Protein AF-A0AAJ2YUY7-F1 (afdb_monomer)

pLDDT: mean 83.5, std 12.39, range [41.19, 98.25]

Secondary structure (DSSP, 8-state):
---------EEEEEETTTTEEEEEEESSTT-TT-HHHHHHHHHIIIIIHHHHHHHHHHHHSHHHHHHHHHHHHHHHHHHHHHHHHHHH---------S-EEEEEEEEETTTTEEEEEEEEEEE-TTS-EEEEEE---THHHHTT-S---HHHHHHHHHHHHHHHHH--TTS--SEEE-TT-BHHHHHHHHHTS-EEESSTTSPPPEE-S--EEEEEEEEE-TTSSEEEEEEEEEETTEEEETTT-TTEEEES-BS-EEEETTTTEEEEEESS--HHHHHHHHT---EEGGGHHHHHHHHTT-GGGTT--

Nearest PDB structures (foldseek):
  9dre-assembly2_C  TM=3.547E-01  e=1.594E+00  Klebsiella pneumoniae
  2bw3-assembly1_A  TM=2.206E-01  e=7.915E-01  Musca domestica
  6gp1-assembly1_A  TM=3.501E-01  e=3.209E+00  Lobophyllia hemprichii
  2qud-assembly1_B  TM=2.968E-01  e=9.720E+00  Pseudomonas phage PP7

Structure (mmCIF, N/CA/C/O backbone):
data_AF-A0AAJ2YUY7-F1
#
_entry.id   AF-A0AAJ2YUY7-F1
#
loop_
_atom_site.group_PDB
_atom_site.id
_atom_site.type_symbol
_atom_site.label_atom_id
_atom_site.label_alt_id
_atom_site.label_comp_id
_atom_site.label_asym_id
_atom_site.label_entity_id
_atom_site.label_seq_id
_atom_site.pdbx_PDB_ins_code
_atom_site.Cartn_x
_atom_site.Cartn_y
_atom_site.Cartn_z
_atom_site.occupancy
_atom_site.B_iso_or_equiv
_atom_site.auth_seq_id
_atom_site.auth_comp_id
_atom_site.auth_asym_id
_atom_site.auth_atom_id
_atom_site.pdbx_PDB_model_num
ATOM 1 N N . GLN A 1 1 ? -11.799 51.437 -2.520 1.00 43.47 1 GLN A N 1
ATOM 2 C CA . GLN A 1 1 ? -11.486 50.629 -3.714 1.00 43.47 1 GLN A CA 1
ATOM 3 C C . GLN A 1 1 ? -11.603 49.182 -3.266 1.00 43.47 1 GLN A C 1
ATOM 5 O O . GLN A 1 1 ? -10.899 48.813 -2.341 1.00 43.47 1 GLN A O 1
ATOM 10 N N . ILE A 1 2 ? -12.607 48.447 -3.749 1.00 41.19 2 ILE A N 1
ATOM 11 C CA . ILE A 1 2 ? -12.833 47.054 -3.336 1.00 41.19 2 ILE A CA 1
ATOM 12 C C . ILE A 1 2 ? -12.017 46.188 -4.294 1.00 41.19 2 ILE A C 1
ATOM 14 O O . ILE A 1 2 ? -12.342 46.129 -5.480 1.00 41.19 2 ILE A O 1
ATOM 18 N N . GLU A 1 3 ? -10.939 45.586 -3.803 1.00 44.56 3 GLU A N 1
ATOM 19 C CA . GLU A 1 3 ? -10.197 44.556 -4.531 1.00 44.56 3 GLU A CA 1
ATOM 20 C C . GLU A 1 3 ? -10.863 43.206 -4.261 1.00 44.56 3 GLU A C 1
ATOM 22 O O . GLU A 1 3 ? -11.075 42.828 -3.110 1.00 44.56 3 GLU A O 1
ATOM 27 N N . GLY A 1 4 ? -11.272 42.517 -5.327 1.00 53.38 4 GLY A N 1
ATOM 28 C CA . GLY A 1 4 ? -11.779 41.151 -5.227 1.00 53.38 4 GLY A CA 1
ATOM 29 C C . GLY A 1 4 ? -10.617 40.177 -5.048 1.00 53.38 4 GLY A C 1
ATOM 30 O O . GLY A 1 4 ? -9.592 40.328 -5.705 1.00 53.38 4 GLY A O 1
ATOM 31 N N . THR A 1 5 ? -10.779 39.193 -4.169 1.00 55.47 5 THR A N 1
ATOM 32 C CA . THR A 1 5 ? -9.773 38.163 -3.854 1.00 55.47 5 THR A CA 1
ATOM 33 C C . THR A 1 5 ? -9.859 36.924 -4.747 1.00 55.47 5 THR A C 1
ATOM 35 O O . THR A 1 5 ? -9.021 36.032 -4.629 1.00 55.47 5 THR A O 1
ATOM 38 N N . ASP A 1 6 ? -10.866 36.857 -5.618 1.00 66.75 6 ASP A N 1
ATOM 39 C CA . ASP A 1 6 ? -11.174 35.670 -6.413 1.00 66.75 6 ASP A CA 1
ATOM 40 C C . ASP A 1 6 ? -10.567 35.755 -7.815 1.00 66.75 6 ASP A C 1
ATOM 42 O O . ASP A 1 6 ? -10.662 36.781 -8.497 1.00 66.75 6 ASP A O 1
ATOM 46 N N . TYR A 1 7 ? -9.978 34.645 -8.254 1.00 76.44 7 TYR A N 1
ATOM 47 C CA . TYR A 1 7 ? -9.416 34.481 -9.590 1.00 76.44 7 TYR A CA 1
ATOM 48 C C . TYR A 1 7 ? -10.444 33.809 -10.500 1.00 76.44 7 TYR A C 1
ATOM 50 O O . TYR A 1 7 ? -10.996 32.766 -10.150 1.00 76.44 7 TYR A O 1
ATOM 58 N N . TYR A 1 8 ? -10.684 34.402 -11.670 1.00 79.75 8 TYR A N 1
ATOM 59 C CA . TYR A 1 8 ? -11.610 33.875 -12.668 1.00 79.75 8 TYR A CA 1
ATOM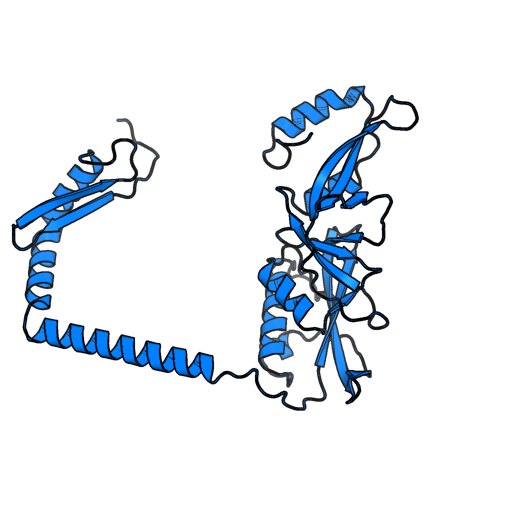 60 C C . TYR A 1 8 ? -10.891 33.662 -13.995 1.00 79.75 8 TYR A C 1
ATOM 62 O O . TYR A 1 8 ? -10.323 34.600 -14.564 1.00 79.75 8 TYR A O 1
ATOM 70 N N . ASP A 1 9 ? -10.961 32.438 -14.506 1.00 84.25 9 ASP A N 1
ATOM 71 C CA . ASP A 1 9 ? -10.487 32.114 -15.842 1.00 84.25 9 ASP A CA 1
ATOM 72 C C . ASP A 1 9 ? -11.432 32.760 -16.849 1.00 84.25 9 ASP A C 1
ATOM 74 O O . ASP A 1 9 ? -12.652 32.632 -16.753 1.00 84.25 9 ASP A O 1
ATOM 78 N N . THR A 1 10 ? -10.863 33.518 -17.782 1.00 84.38 10 THR A N 1
ATOM 79 C CA . THR A 1 10 ? -11.616 34.293 -18.768 1.00 84.38 10 THR A CA 1
ATOM 80 C C . THR A 1 10 ? -11.047 34.023 -20.152 1.00 84.38 10 THR A C 1
ATOM 82 O O . THR A 1 10 ? -9.844 34.165 -20.370 1.00 84.38 10 THR A O 1
ATOM 85 N N . ALA A 1 11 ? -11.914 33.673 -21.093 1.00 88.69 11 ALA A N 1
ATOM 86 C CA . ALA A 1 11 ? -11.589 33.436 -22.488 1.00 88.69 11 ALA A CA 1
ATOM 87 C C . ALA A 1 11 ? -12.417 34.357 -23.393 1.00 88.69 11 ALA A C 1
ATOM 89 O O . ALA A 1 11 ? -13.563 34.687 -23.103 1.00 88.69 11 ALA A O 1
ATOM 90 N N . ILE A 1 12 ? -11.830 34.764 -24.517 1.00 87.94 12 ILE A N 1
ATOM 91 C CA . ILE A 1 12 ? -12.525 35.481 -25.590 1.00 87.94 12 ILE A CA 1
ATOM 92 C C . ILE A 1 12 ? -12.252 34.771 -26.911 1.00 87.94 12 ILE A C 1
ATOM 94 O O . ILE A 1 12 ? -11.127 34.343 -27.181 1.00 87.94 12 ILE A O 1
ATOM 98 N N . THR A 1 13 ? -13.266 34.681 -27.763 1.00 88.50 13 THR A N 1
ATOM 99 C CA . THR A 1 13 ? -13.145 34.080 -29.090 1.00 88.50 13 THR A CA 1
ATOM 100 C C . THR A 1 13 ? -13.164 35.177 -30.143 1.00 88.50 13 THR A C 1
ATOM 102 O O . THR A 1 13 ? -14.190 35.806 -30.404 1.00 88.50 13 THR A O 1
ATOM 105 N N . TYR A 1 14 ? -12.016 35.402 -30.780 1.00 85.88 14 TYR A N 1
ATOM 106 C CA . TYR A 1 14 ? -11.854 36.386 -31.845 1.00 85.88 14 TYR A CA 1
ATOM 107 C C . TYR A 1 14 ? -11.936 35.738 -33.227 1.00 85.88 14 TYR A C 1
ATOM 109 O O . TYR A 1 14 ? -11.237 34.768 -33.519 1.00 85.88 14 TYR A O 1
ATOM 117 N N . ASN A 1 15 ? -12.764 36.305 -34.104 1.00 83.25 15 ASN A N 1
ATOM 118 C CA . ASN A 1 15 ? -12.827 35.917 -35.504 1.00 83.25 15 ASN A CA 1
ATOM 119 C C . ASN A 1 15 ? -11.962 36.873 -36.346 1.00 83.25 15 ASN A C 1
ATOM 121 O O . ASN A 1 15 ? -12.385 38.006 -36.587 1.00 83.25 15 ASN A O 1
ATOM 125 N N . PRO A 1 16 ? -10.798 36.426 -36.851 1.00 80.06 16 PRO A N 1
ATOM 126 C CA . PRO A 1 16 ? -9.896 37.276 -37.627 1.00 80.06 16 PRO A CA 1
ATOM 127 C C . PRO A 1 16 ? -10.443 37.664 -39.006 1.00 80.06 16 PRO A C 1
ATOM 129 O O . PRO A 1 16 ? -10.043 38.694 -39.534 1.00 80.06 16 PRO A O 1
ATOM 132 N N . GLN A 1 17 ? -11.368 36.890 -39.589 1.00 79.94 17 GLN A N 1
ATOM 133 C CA . GLN A 1 17 ? -11.973 37.212 -40.891 1.00 79.94 17 GLN A CA 1
ATOM 134 C C . GLN A 1 17 ? -13.040 38.305 -40.778 1.00 79.94 17 GLN A C 1
ATOM 136 O O . GLN A 1 17 ? -13.159 39.155 -41.654 1.00 79.94 17 GLN A O 1
ATOM 141 N N . LYS A 1 18 ? -13.836 38.267 -39.704 1.00 83.06 18 LYS A N 1
ATOM 142 C CA . LYS A 1 18 ? -14.884 39.263 -39.414 1.00 83.06 18 LYS A CA 1
ATOM 143 C C . LYS A 1 18 ? -14.384 40.421 -38.558 1.00 83.06 18 LYS A C 1
ATOM 145 O O . LYS A 1 18 ? -15.161 41.320 -38.255 1.00 83.06 18 LYS A O 1
ATOM 150 N N . ASP A 1 19 ? -13.128 40.340 -38.136 1.00 84.69 19 ASP A N 1
ATOM 151 C CA . ASP A 1 19 ? -12.455 41.301 -37.284 1.00 84.69 19 ASP A CA 1
ATOM 152 C C . ASP A 1 19 ? -13.244 41.698 -36.025 1.00 84.69 19 ASP A C 1
ATOM 154 O O . ASP A 1 19 ? -13.393 42.866 -35.671 1.00 84.69 19 ASP A O 1
ATOM 158 N N . ARG A 1 20 ? -13.799 40.702 -35.338 1.00 86.31 20 ARG A N 1
ATOM 159 C CA . ARG A 1 20 ? -14.607 40.941 -34.140 1.00 86.31 20 ARG A CA 1
ATOM 160 C C . ARG A 1 20 ? -14.585 39.754 -33.200 1.00 86.31 20 ARG A C 1
ATOM 162 O O . ARG A 1 20 ? -14.371 38.620 -33.633 1.00 86.31 20 ARG A O 1
ATOM 169 N N . LEU A 1 21 ? -14.868 40.013 -31.928 1.00 86.44 21 LEU A N 1
ATOM 170 C CA . LEU A 1 21 ? -15.199 38.947 -30.990 1.00 86.44 21 LEU A CA 1
ATOM 171 C C . LEU A 1 21 ? -16.545 38.338 -31.370 1.00 86.44 21 LEU A C 1
ATOM 173 O O . LEU A 1 21 ? -17.452 39.036 -31.830 1.00 86.44 21 LEU A O 1
ATOM 177 N N . ILE A 1 22 ? -16.629 37.022 -31.253 1.00 87.69 22 ILE A N 1
ATOM 178 C CA . ILE A 1 22 ? -17.832 36.250 -31.566 1.00 87.69 22 ILE A CA 1
ATOM 179 C C . ILE A 1 22 ? -18.375 35.506 -30.355 1.00 87.69 22 ILE A C 1
ATOM 181 O O . ILE A 1 22 ? -19.518 35.072 -30.420 1.00 87.69 22 ILE A O 1
ATOM 185 N N . ASP A 1 23 ? -17.570 35.371 -29.301 1.00 86.00 23 ASP A N 1
ATOM 186 C CA . ASP A 1 23 ? -17.956 34.728 -28.052 1.00 86.00 23 ASP A CA 1
ATOM 187 C C . ASP A 1 23 ? -16.993 35.130 -26.927 1.00 86.00 23 ASP A C 1
ATOM 189 O O . ASP A 1 23 ? -15.866 35.569 -27.197 1.00 86.00 23 ASP A O 1
ATOM 193 N N . ASP A 1 24 ? -17.417 34.942 -25.687 1.00 85.69 24 ASP A N 1
ATOM 194 C CA . ASP A 1 24 ? -16.604 35.079 -24.482 1.00 85.69 24 ASP A CA 1
ATOM 195 C C . ASP A 1 24 ? -17.073 34.081 -23.423 1.00 85.69 24 ASP A C 1
ATOM 197 O O . ASP A 1 24 ? -18.217 33.665 -23.447 1.00 85.69 24 ASP A O 1
ATOM 201 N N . ASP A 1 25 ? -16.200 33.665 -22.515 1.00 84.81 25 ASP A N 1
ATOM 202 C CA . ASP A 1 25 ? -16.566 32.790 -21.400 1.00 84.81 25 ASP A CA 1
ATOM 203 C C . ASP A 1 25 ? -15.743 33.175 -20.173 1.00 84.81 25 ASP A C 1
ATOM 205 O O . ASP A 1 25 ? -14.574 33.556 -20.284 1.00 84.81 25 ASP A O 1
ATOM 209 N N . CYS A 1 26 ? -16.346 33.118 -18.992 1.00 82.38 26 CYS A N 1
ATOM 210 C CA . CYS A 1 26 ? -15.671 33.447 -17.749 1.00 82.38 26 CYS A CA 1
ATOM 211 C C . CYS A 1 26 ? -16.227 32.611 -16.605 1.00 82.38 26 CYS A C 1
ATOM 213 O O . CYS A 1 26 ? -17.436 32.539 -16.410 1.00 82.38 26 CYS A O 1
ATOM 215 N N . THR A 1 27 ? -15.351 32.081 -15.755 1.00 86.00 27 THR A N 1
ATOM 216 C CA . THR A 1 27 ? -15.759 31.287 -14.584 1.00 86.00 27 THR A CA 1
ATOM 217 C C . THR A 1 27 ? -16.366 32.121 -13.450 1.00 86.00 27 THR A C 1
ATOM 219 O O . THR A 1 27 ? -16.663 31.598 -12.377 1.00 86.00 27 THR A O 1
ATOM 222 N N . CYS A 1 28 ? -16.565 33.427 -13.656 1.00 78.56 28 CYS A N 1
ATOM 223 C CA . CYS A 1 28 ? -17.227 34.280 -12.678 1.00 78.56 28 CYS A CA 1
ATOM 224 C C . CYS A 1 28 ? -18.741 34.026 -12.619 1.00 78.56 28 CYS A C 1
ATOM 226 O O . CYS A 1 28 ? -19.322 33.562 -13.597 1.00 78.56 28 CYS A O 1
ATOM 228 N N . PRO A 1 29 ? -19.426 34.411 -11.527 1.00 77.06 29 PRO A N 1
ATOM 229 C CA . PRO A 1 29 ? -20.869 34.186 -11.384 1.00 77.06 29 PRO A CA 1
ATOM 230 C C . PRO A 1 29 ? -21.740 34.814 -12.485 1.00 77.06 29 PRO A C 1
ATOM 232 O O . PRO A 1 29 ? -22.899 34.445 -12.637 1.00 77.06 29 PRO A O 1
ATOM 235 N N . VAL A 1 30 ? -21.203 35.786 -13.230 1.00 82.62 30 VAL A N 1
ATOM 236 C CA . VAL A 1 30 ? -21.886 36.429 -14.363 1.00 82.62 30 VAL A CA 1
ATOM 237 C C . VAL A 1 30 ? -21.778 35.585 -15.641 1.00 82.62 30 VAL A C 1
ATOM 239 O O . VAL A 1 30 ? -22.661 35.662 -16.490 1.00 82.62 30 VAL A O 1
ATOM 242 N N . GLY A 1 31 ? -20.726 34.772 -15.784 1.00 82.19 31 GLY A N 1
ATOM 243 C CA . GLY A 1 31 ? -20.442 34.013 -17.000 1.00 82.19 31 GLY A CA 1
ATOM 244 C C . GLY A 1 31 ? -20.063 34.932 -18.163 1.00 82.19 31 GLY A C 1
ATOM 245 O O . GLY A 1 31 ? -18.973 35.501 -18.204 1.00 82.19 31 GLY A O 1
ATOM 246 N N . TYR A 1 32 ? -21.008 35.124 -19.078 1.00 81.81 32 TYR A N 1
ATOM 247 C CA . TYR A 1 32 ? -20.850 35.856 -20.335 1.00 81.81 32 TYR A CA 1
ATOM 248 C C . TYR A 1 32 ? -20.975 37.376 -20.173 1.00 81.81 32 TYR A C 1
ATOM 250 O O . TYR A 1 32 ? -21.703 37.873 -19.311 1.00 81.81 32 TYR A O 1
ATOM 258 N N . ASN A 1 33 ? -20.324 38.134 -21.057 1.00 83.00 33 ASN A N 1
ATOM 259 C CA . ASN A 1 33 ? -20.336 39.600 -21.113 1.00 83.00 33 ASN A CA 1
ATOM 260 C C . ASN A 1 33 ? -19.981 40.275 -19.777 1.00 83.00 33 ASN A C 1
ATOM 262 O O . ASN A 1 33 ? -20.407 41.396 -19.479 1.00 83.00 33 ASN A O 1
ATOM 266 N N . CYS A 1 34 ? -19.202 39.591 -18.941 1.00 85.06 34 CYS A N 1
ATOM 267 C CA . CYS A 1 34 ? -18.789 40.120 -17.656 1.00 85.06 34 CYS A CA 1
ATOM 268 C C . CYS A 1 34 ? -17.697 41.193 -17.823 1.00 85.06 34 CYS A C 1
ATOM 270 O O . CYS A 1 34 ? -17.030 41.311 -18.855 1.00 85.06 34 CYS A O 1
ATOM 272 N N . LYS A 1 35 ? -17.447 41.971 -16.763 1.00 87.62 35 LYS A N 1
ATOM 273 C CA . LYS A 1 35 ? -16.377 42.985 -16.766 1.00 87.62 35 LYS A CA 1
ATOM 274 C C . LYS A 1 35 ? -14.987 42.395 -17.050 1.00 87.62 35 LYS A C 1
ATOM 276 O O . LYS A 1 35 ? -14.140 43.105 -17.582 1.00 87.62 35 LYS A O 1
ATOM 281 N N . HIS A 1 36 ? -14.756 41.125 -16.705 1.00 87.75 36 HIS A N 1
ATOM 282 C CA . HIS A 1 36 ? -13.488 40.438 -16.961 1.00 87.75 36 HIS A CA 1
ATOM 283 C C . HIS A 1 36 ? -13.316 40.161 -18.455 1.00 87.75 36 HIS A C 1
ATOM 285 O O . HIS A 1 36 ? -12.286 40.520 -19.019 1.00 87.75 36 HIS A O 1
ATOM 291 N N . ALA A 1 37 ? -14.353 39.635 -19.115 1.00 85.62 37 ALA A N 1
ATOM 292 C CA . ALA A 1 37 ? -14.368 39.437 -20.560 1.00 85.62 37 ALA A CA 1
ATOM 293 C C . ALA A 1 37 ? -14.200 40.765 -21.310 1.00 85.62 37 ALA A C 1
ATOM 295 O O . ALA A 1 37 ? -13.383 40.860 -22.222 1.00 85.62 37 ALA A O 1
ATOM 296 N N . ALA A 1 38 ? -14.879 41.830 -20.870 1.00 88.69 38 ALA A N 1
ATOM 297 C CA . ALA A 1 38 ? -14.720 43.165 -21.448 1.00 88.69 38 ALA A CA 1
ATOM 298 C C . ALA A 1 38 ? -13.298 43.735 -21.262 1.00 88.69 38 ALA A C 1
ATOM 300 O O . ALA A 1 38 ? -12.748 44.353 -22.178 1.00 88.69 38 ALA A O 1
ATOM 301 N N . ALA A 1 39 ? -12.684 43.521 -20.095 1.00 89.69 39 ALA A N 1
ATOM 302 C CA . ALA A 1 39 ? -11.311 43.943 -19.827 1.00 89.69 39 ALA A CA 1
ATOM 303 C C . ALA A 1 39 ? -10.301 43.167 -20.686 1.00 89.69 39 ALA A C 1
ATOM 305 O O . ALA A 1 39 ? -9.432 43.780 -21.309 1.00 89.69 39 ALA A O 1
ATOM 306 N N . LEU A 1 40 ? -10.455 41.843 -20.783 1.00 91.19 40 LEU A N 1
ATOM 307 C CA . LEU A 1 40 ? -9.605 40.991 -21.612 1.00 91.19 40 LEU A CA 1
ATOM 308 C C . LEU A 1 40 ? -9.772 41.305 -23.104 1.00 91.19 40 LEU A C 1
ATOM 310 O O . LEU A 1 40 ? -8.782 41.413 -23.824 1.00 91.19 40 LEU A O 1
ATOM 314 N N . ALA A 1 41 ? -11.005 41.531 -23.562 1.00 91.44 41 ALA A N 1
ATOM 315 C CA . ALA A 1 41 ? -11.303 41.989 -24.915 1.00 91.44 41 ALA A CA 1
ATOM 316 C C . ALA A 1 41 ? -10.556 43.283 -25.235 1.00 91.44 41 ALA A C 1
ATOM 318 O O . ALA A 1 41 ? -9.877 43.382 -26.258 1.00 91.44 41 ALA A O 1
ATOM 319 N N . ARG A 1 42 ? -10.636 44.269 -24.338 1.00 92.38 42 ARG A N 1
ATOM 320 C CA . ARG A 1 42 ? -9.945 45.546 -24.507 1.00 92.38 42 ARG A CA 1
ATOM 321 C C . ARG A 1 42 ? -8.430 45.364 -24.585 1.00 92.38 42 ARG A C 1
ATOM 323 O O . ARG A 1 42 ? -7.823 45.920 -25.496 1.00 92.38 42 ARG A O 1
ATOM 330 N N . LEU A 1 43 ? -7.845 44.567 -23.690 1.00 91.69 43 LEU A N 1
ATOM 331 C CA . LEU A 1 43 ? -6.416 44.246 -23.713 1.00 91.69 43 LEU A CA 1
ATOM 332 C C . LEU A 1 43 ? -6.015 43.591 -25.043 1.00 91.69 43 LEU A C 1
ATOM 334 O O . LEU A 1 43 ? -5.061 44.015 -25.689 1.00 91.69 43 LEU A O 1
ATOM 338 N N . PHE A 1 44 ? -6.791 42.609 -25.505 1.00 92.06 44 PHE A N 1
ATOM 339 C CA . PHE A 1 44 ? -6.547 41.930 -26.773 1.00 92.06 44 PHE A CA 1
ATOM 340 C C . PHE A 1 44 ? -6.566 42.890 -27.968 1.00 92.06 44 PHE A C 1
ATOM 342 O O . PHE A 1 44 ? -5.641 42.871 -28.780 1.00 92.06 44 PHE A O 1
ATOM 349 N N . PHE A 1 45 ? -7.579 43.757 -28.077 1.00 91.62 45 PHE A N 1
ATOM 350 C CA . PHE A 1 45 ? -7.663 44.728 -29.173 1.00 91.62 45 PHE A CA 1
ATOM 351 C C . PHE A 1 45 ? -6.543 45.771 -29.140 1.00 91.62 45 PHE A C 1
ATOM 353 O O . PHE A 1 45 ? -6.128 46.229 -30.204 1.00 91.62 45 PHE A O 1
ATOM 360 N N . GLN A 1 46 ? -6.072 46.147 -27.949 1.00 91.12 46 GLN A N 1
ATOM 361 C CA . GLN A 1 46 ? -5.032 47.161 -27.781 1.00 91.12 46 GLN A CA 1
ATOM 362 C C . GLN A 1 46 ? -3.628 46.611 -28.031 1.00 91.12 46 GLN A C 1
ATOM 364 O O . GLN A 1 46 ? -2.837 47.275 -28.696 1.00 91.12 46 GLN A O 1
ATOM 369 N N . GLU A 1 47 ? -3.329 45.412 -27.533 1.00 91.75 47 GLU A N 1
ATOM 370 C CA . GLU A 1 47 ? -1.950 44.9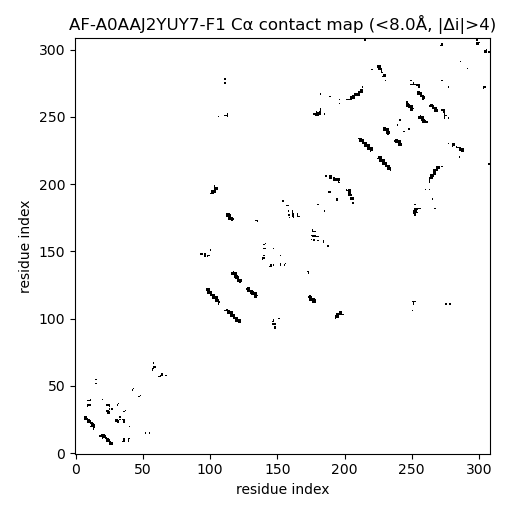17 -27.467 1.00 91.75 47 GLU A CA 1
ATOM 371 C C . GLU A 1 47 ? -1.689 43.705 -28.369 1.00 91.75 47 GLU A C 1
ATOM 373 O O . GLU A 1 47 ? -0.608 43.589 -28.936 1.00 91.75 47 GLU A O 1
ATOM 378 N N . TYR A 1 48 ? -2.673 42.823 -28.576 1.00 87.88 48 TYR A N 1
ATOM 379 C CA . TYR A 1 48 ? -2.415 41.495 -29.157 1.00 87.88 48 TYR A CA 1
ATOM 380 C C . TYR A 1 48 ? -3.025 41.268 -30.544 1.00 87.88 48 TYR A C 1
ATOM 382 O O . TYR A 1 48 ? -2.601 40.364 -31.270 1.00 87.88 48 TYR A O 1
ATOM 390 N N . ARG A 1 49 ? -4.010 42.075 -30.957 1.00 87.50 49 ARG A N 1
ATOM 391 C CA . ARG A 1 49 ? -4.766 41.851 -32.199 1.00 87.50 49 ARG A CA 1
ATOM 392 C C . ARG A 1 49 ? -3.885 41.861 -33.448 1.00 87.50 49 ARG A C 1
ATOM 394 O O . ARG A 1 49 ? -4.077 41.009 -34.311 1.00 87.50 49 ARG A O 1
ATOM 401 N N . GLN A 1 50 ? -2.936 42.793 -33.559 1.00 85.88 50 GLN A N 1
ATOM 402 C CA . GLN A 1 50 ? -2.083 42.903 -34.752 1.00 85.88 50 GLN A CA 1
ATOM 403 C C . GLN A 1 50 ? -1.192 41.668 -34.924 1.00 85.88 50 GLN A C 1
ATOM 405 O O . GLN A 1 50 ? -1.185 41.054 -35.991 1.00 85.88 50 GLN A O 1
ATOM 410 N N . GLU A 1 51 ? -0.507 41.247 -33.861 1.00 86.06 51 GLU A N 1
ATOM 411 C CA . GLU A 1 51 ? 0.324 40.042 -33.884 1.00 86.06 51 GLU A CA 1
ATOM 412 C C . GLU A 1 51 ? -0.498 38.775 -34.136 1.00 86.06 51 GLU A C 1
ATOM 414 O O . GLU A 1 51 ? -0.047 37.854 -34.819 1.00 86.06 51 GLU A O 1
ATOM 419 N N . PHE A 1 52 ? -1.707 38.701 -33.573 1.00 83.19 52 PHE A N 1
ATOM 420 C CA . PHE A 1 52 ? -2.606 37.570 -33.775 1.00 83.19 52 PHE A CA 1
ATOM 421 C C . PHE A 1 52 ? -3.091 37.487 -35.230 1.00 83.19 52 PHE A C 1
ATOM 423 O O . PHE A 1 52 ? -3.096 36.405 -35.816 1.00 83.19 52 PHE A O 1
ATOM 430 N N . GLN A 1 53 ? -3.448 38.622 -35.841 1.00 82.44 53 GLN A N 1
ATOM 431 C CA . GLN A 1 53 ? -3.845 38.698 -37.250 1.00 82.44 53 GLN A CA 1
ATOM 432 C C . GLN A 1 53 ? -2.701 38.316 -38.193 1.00 82.44 53 GLN A C 1
ATOM 434 O O . GLN A 1 53 ? -2.930 37.557 -39.133 1.00 82.44 53 GLN A O 1
ATOM 439 N N . GLN A 1 54 ? -1.475 38.776 -37.923 1.00 82.75 54 GLN A N 1
ATOM 440 C CA . GLN A 1 54 ? -0.292 38.396 -38.703 1.00 82.75 54 GLN A CA 1
ATOM 441 C C . GLN A 1 54 ? -0.023 36.891 -38.610 1.00 82.75 54 GLN A C 1
ATOM 443 O O . GLN A 1 54 ? 0.034 36.213 -39.632 1.00 82.75 54 GLN A O 1
ATOM 448 N N . ARG A 1 55 ? 0.004 36.330 -37.393 1.00 81.19 55 ARG A N 1
ATOM 449 C CA . ARG A 1 55 ? 0.169 34.882 -37.183 1.00 81.19 55 ARG A CA 1
ATOM 450 C C . ARG A 1 55 ? -0.928 34.060 -37.855 1.00 81.19 55 ARG A C 1
ATOM 452 O O . ARG A 1 55 ? -0.655 32.992 -38.404 1.00 81.19 55 ARG A O 1
ATOM 459 N N . TYR A 1 56 ? -2.172 34.536 -37.819 1.00 79.31 56 TYR A N 1
ATOM 460 C CA . TYR A 1 56 ? -3.278 33.880 -38.506 1.00 79.31 56 TYR A CA 1
ATOM 461 C C . TYR A 1 56 ? -3.084 33.909 -40.026 1.00 79.31 56 TYR A C 1
ATOM 463 O O . TYR A 1 56 ? -3.200 32.859 -40.659 1.00 79.31 56 TYR A O 1
ATOM 471 N N . ALA A 1 57 ? -2.728 35.061 -40.600 1.00 78.50 57 ALA A N 1
ATOM 472 C CA . ALA A 1 57 ? -2.470 35.210 -42.031 1.00 78.50 57 ALA A CA 1
ATOM 473 C C . ALA A 1 57 ? -1.311 34.311 -42.499 1.00 78.50 57 ALA A C 1
ATOM 475 O O . ALA A 1 57 ? -1.453 33.573 -43.474 1.00 78.50 57 ALA A O 1
ATOM 476 N N . ASP A 1 58 ? -0.217 34.272 -41.737 1.00 77.31 58 ASP A N 1
ATOM 477 C CA . ASP A 1 58 ? 0.933 33.404 -41.999 1.00 77.31 58 ASP A CA 1
ATOM 478 C C . ASP A 1 58 ? 0.551 31.923 -41.932 1.00 77.31 58 ASP A C 1
ATOM 480 O O . ASP A 1 58 ? 0.999 31.116 -42.751 1.00 77.31 58 ASP A O 1
ATOM 484 N N . SER A 1 59 ? -0.331 31.555 -40.999 1.00 68.81 59 SER A N 1
ATOM 485 C CA . SER A 1 59 ? -0.823 30.183 -40.863 1.00 68.81 59 SER A CA 1
ATOM 486 C C . SER A 1 59 ? -1.765 29.739 -41.987 1.00 68.81 59 SER A C 1
ATOM 488 O O . SER A 1 59 ? -1.868 28.541 -42.247 1.00 68.81 59 SER A O 1
ATOM 490 N N . GLN A 1 60 ? -2.428 30.689 -42.653 1.00 74.94 60 GLN A N 1
ATOM 491 C CA . GLN A 1 60 ? -3.295 30.460 -43.815 1.00 74.94 60 GLN A CA 1
ATOM 492 C C . GLN A 1 60 ? -2.536 30.568 -45.146 1.00 74.94 60 GLN A C 1
ATOM 494 O O . GLN A 1 60 ? -3.089 30.267 -46.202 1.00 74.94 60 GLN A O 1
ATOM 499 N N . SER A 1 61 ? -1.264 30.979 -45.124 1.00 77.50 61 SER A N 1
ATOM 500 C CA . SER A 1 61 ? -0.424 30.968 -46.319 1.00 77.50 61 SER A CA 1
ATOM 501 C C . SER A 1 61 ? -0.199 29.527 -46.811 1.00 77.50 61 SER A C 1
ATOM 503 O O . SER A 1 61 ? -0.166 28.598 -45.999 1.00 77.50 61 SER A O 1
ATOM 505 N N . PRO A 1 62 ? 0.042 29.301 -48.116 1.00 72.75 62 PRO A N 1
ATOM 506 C CA . PRO A 1 62 ? 0.335 27.964 -48.642 1.00 72.75 62 PRO A CA 1
ATOM 507 C C . PRO A 1 62 ? 1.504 27.273 -47.919 1.00 72.75 62 PRO A C 1
ATOM 509 O O . PRO A 1 62 ? 1.499 26.059 -47.724 1.00 72.75 62 PRO A O 1
ATOM 512 N N . GLN A 1 63 ? 2.491 28.055 -47.469 1.00 70.50 63 GLN A N 1
ATOM 513 C CA . GLN A 1 63 ? 3.639 27.574 -46.700 1.00 70.50 63 GLN A CA 1
ATOM 514 C C . GLN A 1 63 ? 3.261 27.236 -45.249 1.00 70.50 63 GLN A C 1
ATOM 516 O O . GLN A 1 63 ? 3.727 26.228 -44.719 1.00 70.50 63 GLN A O 1
ATOM 521 N N . GLY A 1 64 ? 2.388 28.029 -44.619 1.00 69.19 64 GLY A N 1
ATOM 522 C CA . GLY A 1 64 ? 1.843 27.771 -43.282 1.00 69.19 64 GLY A CA 1
ATOM 523 C C . GLY A 1 64 ? 0.941 26.537 -43.233 1.00 69.19 64 GLY A C 1
ATOM 524 O O . GLY A 1 64 ? 1.086 25.707 -42.334 1.00 69.19 64 GLY A O 1
ATOM 525 N N . ILE A 1 65 ? 0.092 26.356 -44.249 1.00 71.06 65 ILE A N 1
ATOM 526 C CA . ILE A 1 65 ? -0.758 25.172 -44.421 1.00 71.06 65 ILE A CA 1
ATOM 527 C C . ILE A 1 65 ? 0.110 23.925 -44.635 1.00 71.06 65 ILE A C 1
ATOM 529 O O . ILE A 1 65 ? -0.075 22.930 -43.938 1.00 71.06 65 ILE A O 1
ATOM 533 N N . ALA A 1 66 ? 1.119 23.987 -45.512 1.00 70.25 66 ALA A N 1
ATOM 534 C CA . ALA A 1 66 ? 2.045 22.872 -45.732 1.00 70.25 66 ALA A CA 1
ATOM 535 C C . ALA A 1 66 ? 2.878 22.529 -44.481 1.00 70.25 66 ALA A C 1
ATOM 537 O O . ALA A 1 66 ? 3.190 21.363 -44.237 1.00 70.25 66 ALA A O 1
ATOM 538 N N . LYS A 1 67 ? 3.243 23.530 -43.667 1.00 69.62 67 LYS A N 1
ATOM 539 C CA . LYS A 1 67 ? 3.975 23.333 -42.406 1.00 69.62 67 LYS A CA 1
ATOM 540 C C . LYS A 1 67 ? 3.096 22.697 -41.325 1.00 69.62 67 LYS A C 1
ATOM 542 O O . LYS A 1 67 ? 3.588 21.825 -40.614 1.00 69.62 67 LYS A O 1
ATOM 547 N N . ARG A 1 68 ? 1.812 23.074 -41.236 1.00 68.44 68 ARG A N 1
ATOM 548 C CA . ARG A 1 68 ? 0.821 22.399 -40.376 1.00 68.44 68 ARG A CA 1
ATOM 549 C C . ARG A 1 68 ? 0.591 20.959 -40.812 1.00 68.44 68 ARG A C 1
ATOM 551 O O . ARG A 1 68 ? 0.765 20.074 -39.993 1.00 68.44 68 ARG A O 1
ATOM 558 N N . GLN A 1 69 ? 0.349 20.720 -42.101 1.00 69.69 69 GLN A N 1
ATOM 559 C CA . GLN A 1 69 ? 0.172 19.366 -42.640 1.00 69.69 69 GLN A CA 1
ATOM 560 C C . GLN A 1 69 ? 1.385 18.468 -42.360 1.00 69.69 69 GLN A C 1
ATOM 562 O O . GLN A 1 69 ? 1.215 17.339 -41.922 1.00 69.69 69 GLN A O 1
ATOM 567 N N . ARG A 1 70 ? 2.621 18.977 -42.506 1.00 69.44 70 ARG A N 1
ATOM 568 C CA . ARG A 1 70 ? 3.823 18.224 -42.097 1.00 69.44 70 ARG A CA 1
ATOM 569 C C . ARG A 1 70 ? 3.884 17.955 -40.594 1.00 69.44 70 ARG A C 1
ATOM 571 O O . ARG A 1 70 ? 4.356 16.893 -40.205 1.00 69.44 70 ARG A O 1
ATOM 578 N N . GLY A 1 71 ? 3.465 18.912 -39.766 1.00 68.88 71 GLY A N 1
ATOM 579 C CA . GLY A 1 71 ? 3.396 18.747 -38.313 1.00 68.88 71 GLY A CA 1
ATOM 580 C C . GLY A 1 71 ? 2.372 17.689 -37.903 1.00 68.88 71 GLY A C 1
ATOM 581 O O . GLY A 1 71 ? 2.693 16.814 -37.103 1.00 68.88 71 GLY A O 1
ATOM 582 N N . ASP A 1 72 ? 1.192 17.714 -38.518 1.00 72.00 72 ASP A N 1
ATOM 583 C CA . ASP A 1 72 ? 0.119 16.742 -38.300 1.00 72.00 72 ASP A CA 1
ATOM 584 C C . ASP A 1 72 ? 0.544 15.347 -38.783 1.00 72.00 72 ASP A C 1
ATOM 586 O O . ASP A 1 72 ? 0.404 14.365 -38.054 1.00 72.00 72 ASP A O 1
ATOM 590 N N . ASP A 1 73 ? 1.183 15.255 -39.954 1.00 77.75 73 ASP A N 1
ATOM 591 C CA . ASP A 1 73 ? 1.758 14.010 -40.472 1.00 77.75 73 ASP A CA 1
ATOM 592 C C . ASP A 1 73 ? 2.850 13.451 -39.551 1.00 77.75 73 ASP A C 1
ATOM 594 O O . ASP A 1 73 ? 2.959 12.236 -39.371 1.00 77.75 73 ASP A O 1
ATOM 598 N N . GLN A 1 74 ? 3.684 14.317 -38.971 1.00 75.00 74 GLN A N 1
ATOM 599 C CA . GLN A 1 74 ? 4.744 13.922 -38.046 1.00 75.00 74 GLN A CA 1
ATOM 600 C C . GLN A 1 74 ? 4.167 13.440 -36.710 1.00 75.00 74 GLN A C 1
ATOM 602 O O . GLN A 1 74 ? 4.605 12.408 -36.198 1.00 75.00 74 GLN A O 1
ATOM 607 N N . ALA A 1 75 ? 3.160 14.134 -36.178 1.00 60.19 75 ALA A N 1
ATOM 608 C CA . ALA A 1 75 ? 2.456 13.736 -34.964 1.00 60.19 75 ALA A CA 1
ATOM 609 C C . ALA A 1 75 ? 1.714 12.406 -35.156 1.00 60.19 75 ALA A C 1
ATOM 611 O O . ALA A 1 75 ? 1.788 11.524 -34.300 1.00 60.19 75 ALA A O 1
ATOM 612 N N . GLN A 1 76 ? 1.067 12.214 -36.308 1.00 78.69 76 GLN A N 1
ATOM 613 C CA . GLN A 1 76 ? 0.359 10.979 -36.631 1.00 78.69 76 GLN A CA 1
ATOM 614 C C . GLN A 1 76 ? 1.319 9.795 -36.794 1.00 78.69 76 GLN A C 1
ATOM 616 O O . GLN A 1 76 ? 1.030 8.698 -36.312 1.00 78.69 76 GLN A O 1
ATOM 621 N N . ARG A 1 77 ? 2.477 10.003 -37.437 1.00 81.44 77 ARG A N 1
ATOM 622 C CA . ARG A 1 77 ? 3.536 8.984 -37.532 1.00 81.44 77 ARG A CA 1
ATOM 623 C C . ARG A 1 77 ? 4.067 8.613 -36.155 1.00 81.44 77 ARG A C 1
ATOM 625 O O . ARG A 1 77 ? 4.074 7.432 -35.825 1.00 81.44 77 ARG A O 1
ATOM 632 N N . TRP A 1 78 ? 4.405 9.606 -35.335 1.00 87.69 78 TRP A N 1
ATOM 633 C CA . TRP A 1 78 ? 4.850 9.376 -33.963 1.00 87.69 78 TRP A CA 1
ATOM 634 C C . TRP A 1 78 ? 3.808 8.599 -33.144 1.00 87.69 78 TRP A C 1
ATOM 636 O O . TRP A 1 78 ? 4.154 7.616 -32.496 1.00 87.69 78 TRP A O 1
ATOM 6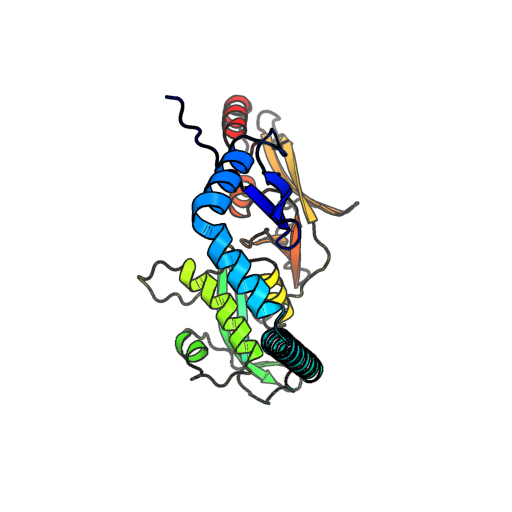46 N N . LEU A 1 79 ? 2.525 8.968 -33.224 1.00 74.69 79 LEU A N 1
ATOM 647 C CA . LEU A 1 79 ? 1.448 8.281 -32.505 1.00 74.69 79 LEU A CA 1
ATOM 648 C C . LEU A 1 79 ? 1.285 6.828 -32.967 1.00 74.69 79 LEU A C 1
ATOM 650 O O . LEU A 1 79 ? 1.053 5.937 -32.151 1.00 74.69 79 LEU A O 1
ATOM 654 N N . ASN A 1 80 ? 1.400 6.576 -34.270 1.00 83.19 80 ASN A N 1
ATOM 655 C CA . ASN A 1 80 ? 1.322 5.227 -34.823 1.00 83.19 80 ASN A CA 1
ATOM 656 C C . ASN A 1 80 ? 2.528 4.373 -34.407 1.00 83.19 80 ASN A C 1
ATOM 658 O O . ASN A 1 80 ? 2.355 3.202 -34.072 1.00 83.19 80 ASN A O 1
ATOM 662 N N . ASP A 1 81 ? 3.726 4.955 -34.372 1.00 78.12 81 ASP A N 1
ATOM 663 C CA . ASP A 1 81 ? 4.934 4.280 -33.896 1.00 78.12 81 ASP A CA 1
ATOM 664 C C . ASP A 1 81 ? 4.869 4.012 -32.388 1.00 78.12 81 ASP A C 1
ATOM 666 O O . ASP A 1 81 ? 5.240 2.929 -31.942 1.00 78.12 81 ASP A O 1
ATOM 670 N N . PHE A 1 82 ? 4.301 4.932 -31.608 1.00 71.69 82 PHE A N 1
ATOM 671 C CA . PHE A 1 82 ? 4.065 4.745 -30.179 1.00 71.69 82 PHE A CA 1
ATOM 672 C C . PHE A 1 82 ? 3.027 3.649 -29.898 1.00 71.69 82 PHE A C 1
ATOM 674 O O . PHE A 1 82 ? 3.251 2.786 -29.053 1.00 71.69 82 PHE A O 1
ATOM 681 N N . LYS A 1 83 ? 1.920 3.606 -30.654 1.00 75.75 83 LYS A N 1
ATOM 682 C CA . LYS A 1 83 ? 0.943 2.503 -30.585 1.00 75.75 83 LYS A CA 1
ATOM 683 C C . LYS A 1 83 ? 1.580 1.163 -30.944 1.00 75.75 83 LYS A C 1
ATOM 685 O O . LYS A 1 83 ? 1.333 0.176 -30.259 1.00 75.75 83 LYS A O 1
ATOM 690 N N . ARG A 1 84 ? 2.417 1.133 -31.988 1.00 78.12 84 ARG A N 1
ATOM 691 C CA . ARG A 1 84 ? 3.146 -0.074 -32.395 1.00 78.12 84 ARG A CA 1
ATOM 692 C C . ARG A 1 84 ? 4.129 -0.517 -31.315 1.00 78.12 84 ARG A C 1
ATOM 694 O O . ARG A 1 84 ? 4.175 -1.703 -31.021 1.00 78.12 84 ARG A O 1
ATOM 701 N N . TYR A 1 85 ? 4.853 0.419 -30.703 1.00 72.88 85 TYR A N 1
ATOM 702 C CA . TYR A 1 85 ? 5.711 0.150 -29.553 1.00 72.88 85 TYR A CA 1
ATOM 703 C C . TYR A 1 85 ? 4.907 -0.506 -28.429 1.00 72.88 85 TYR A C 1
ATOM 705 O O . TYR A 1 85 ? 5.212 -1.633 -28.076 1.00 72.88 85 TYR A O 1
ATOM 713 N N . LEU A 1 86 ? 3.815 0.110 -27.965 1.00 64.25 86 LEU A N 1
ATOM 714 C CA . LEU A 1 86 ? 2.973 -0.446 -26.896 1.00 64.25 86 LEU A CA 1
ATOM 715 C C . LEU A 1 86 ? 2.399 -1.838 -27.216 1.00 64.25 86 LEU A C 1
ATOM 717 O O . LEU A 1 86 ? 2.248 -2.650 -26.311 1.00 64.25 86 LEU A O 1
ATOM 721 N N . GLN A 1 87 ? 2.085 -2.122 -28.483 1.00 69.75 87 GLN A N 1
ATOM 722 C CA . GLN A 1 87 ? 1.604 -3.436 -28.931 1.00 69.75 87 GLN A CA 1
ATOM 723 C C . GLN A 1 87 ? 2.718 -4.488 -29.050 1.00 69.75 87 GLN A C 1
ATOM 725 O O . GLN A 1 87 ? 2.436 -5.678 -28.963 1.00 69.75 87 GLN A O 1
ATOM 730 N N . GLN A 1 88 ? 3.962 -4.061 -29.280 1.00 55.09 88 GLN A N 1
ATOM 731 C CA . GLN A 1 88 ? 5.142 -4.926 -29.382 1.00 55.09 88 GLN A CA 1
ATOM 732 C C . GLN A 1 88 ? 5.865 -5.108 -28.047 1.00 55.09 88 GLN A C 1
ATOM 734 O O . GLN A 1 88 ? 6.665 -6.034 -27.917 1.00 55.09 88 GLN A O 1
ATOM 739 N N . THR A 1 89 ? 5.576 -4.271 -27.049 1.00 46.56 89 THR A N 1
ATOM 740 C CA . THR A 1 89 ? 5.954 -4.512 -25.658 1.00 46.56 89 THR A CA 1
ATOM 741 C C . THR A 1 89 ? 5.089 -5.642 -25.090 1.00 46.56 89 THR A C 1
ATOM 743 O O . THR A 1 89 ? 4.272 -5.443 -24.194 1.00 46.56 89 THR A O 1
ATOM 746 N N . GLU A 1 90 ? 5.266 -6.863 -25.602 1.00 46.59 90 GLU A N 1
ATOM 747 C CA . GLU A 1 90 ? 4.988 -8.044 -24.788 1.00 46.59 90 GLU A CA 1
ATOM 748 C C . GLU A 1 90 ? 5.804 -7.914 -23.490 1.00 46.59 90 GLU A C 1
ATOM 750 O O . GLU A 1 90 ? 6.920 -7.378 -23.527 1.00 46.59 90 GLU A O 1
ATOM 755 N N . PRO A 1 91 ? 5.271 -8.345 -22.329 1.00 46.38 91 PRO A N 1
ATOM 756 C CA . PRO A 1 91 ? 6.032 -8.314 -21.087 1.00 46.38 91 PRO A CA 1
ATOM 757 C C . PRO A 1 91 ? 7.370 -9.003 -21.344 1.00 46.38 91 PRO A C 1
ATOM 759 O O . PRO A 1 91 ? 7.370 -10.154 -21.779 1.00 46.38 91 PRO A O 1
ATOM 762 N N . GLU A 1 92 ? 8.480 -8.276 -21.142 1.00 43.50 92 GLU A N 1
ATOM 763 C CA . GLU A 1 92 ? 9.841 -8.781 -21.344 1.00 43.50 92 GLU A CA 1
ATOM 764 C C . GLU A 1 92 ? 9.900 -10.237 -20.887 1.00 43.50 92 GLU A C 1
ATOM 766 O O . GLU A 1 92 ? 9.721 -10.532 -19.699 1.00 43.50 92 GLU A O 1
ATOM 771 N N . GLN A 1 93 ? 10.111 -11.155 -21.837 1.00 42.47 93 GLN A N 1
ATOM 772 C CA . GLN A 1 93 ? 10.342 -12.551 -21.511 1.00 42.47 93 GLN A CA 1
ATOM 773 C C . GLN A 1 93 ? 11.437 -12.589 -20.456 1.00 42.47 93 GLN A C 1
ATOM 775 O O . GLN A 1 93 ? 12.534 -12.069 -20.669 1.00 42.47 93 GLN A O 1
ATOM 780 N N . SER A 1 94 ? 11.096 -13.166 -19.303 1.00 43.56 94 SER A N 1
ATOM 781 C CA . SER A 1 94 ? 11.919 -13.174 -18.105 1.00 43.56 94 SER A CA 1
ATOM 782 C C . SER A 1 94 ? 13.365 -13.512 -18.458 1.00 43.56 94 SER A C 1
ATOM 784 O O . SER A 1 94 ? 13.696 -14.673 -18.734 1.00 43.56 94 SER A O 1
ATOM 786 N N . VAL A 1 95 ? 14.246 -12.512 -18.430 1.00 43.94 95 VAL A N 1
ATOM 787 C CA . VAL A 1 95 ? 15.679 -12.773 -18.380 1.00 43.94 95 VAL A CA 1
ATOM 788 C C . VAL A 1 95 ? 15.871 -13.691 -17.177 1.00 43.94 95 VAL A C 1
ATOM 790 O O . VAL A 1 95 ? 15.402 -13.385 -16.079 1.00 43.94 95 VAL A O 1
ATOM 793 N N . LYS A 1 96 ? 16.488 -14.859 -17.392 1.00 46.34 96 LYS A N 1
ATOM 794 C CA . LYS A 1 96 ? 16.786 -15.852 -16.349 1.00 46.34 96 LYS A CA 1
ATOM 795 C C . LYS A 1 96 ? 17.841 -15.295 -15.386 1.00 46.34 96 LYS A C 1
ATOM 797 O O . LYS A 1 96 ? 18.974 -15.766 -15.345 1.00 46.34 96 LYS A O 1
ATOM 802 N N . THR A 1 97 ? 17.508 -14.259 -14.632 1.00 52.41 97 THR A N 1
ATOM 803 C CA . THR A 1 97 ? 18.318 -13.778 -13.522 1.00 52.41 97 THR A CA 1
ATOM 804 C C . THR A 1 97 ? 17.961 -14.600 -12.298 1.00 52.41 97 THR A C 1
ATOM 806 O O . THR A 1 97 ? 16.843 -14.524 -11.814 1.00 52.41 97 THR A O 1
ATOM 809 N N . ASN A 1 98 ? 18.921 -15.348 -11.753 1.00 58.12 98 ASN A N 1
ATOM 810 C CA . ASN A 1 98 ? 18.730 -16.083 -10.497 1.00 58.12 98 ASN A CA 1
ATOM 811 C C . ASN A 1 98 ? 18.525 -15.167 -9.277 1.00 58.12 98 ASN A C 1
ATOM 813 O O . ASN A 1 98 ? 18.231 -15.678 -8.205 1.00 58.12 98 ASN A O 1
ATOM 817 N N . ASN A 1 99 ? 18.716 -13.850 -9.410 1.00 60.41 99 ASN A N 1
ATOM 818 C CA . ASN A 1 99 ? 18.516 -12.887 -8.332 1.00 60.41 99 ASN A CA 1
ATOM 819 C C . ASN A 1 99 ? 17.146 -12.225 -8.482 1.00 60.41 99 ASN A C 1
ATOM 821 O O . ASN A 1 99 ? 16.890 -11.557 -9.482 1.00 60.41 99 ASN A O 1
ATOM 825 N N . TYR A 1 100 ? 16.319 -12.375 -7.455 1.00 80.69 100 TYR A N 1
ATOM 826 C CA . TYR A 1 100 ? 15.025 -11.722 -7.324 1.00 80.69 100 TYR A CA 1
ATOM 827 C C . TYR A 1 100 ? 14.995 -10.912 -6.031 1.00 80.69 100 TYR A C 1
ATOM 829 O O . TYR A 1 100 ? 15.705 -11.229 -5.071 1.00 80.69 100 TYR A O 1
ATOM 837 N N . LEU A 1 101 ? 14.196 -9.850 -6.030 1.00 90.44 101 LEU A N 1
ATOM 838 C CA . LEU A 1 101 ? 13.830 -9.143 -4.813 1.00 90.44 101 LEU A CA 1
ATOM 839 C C . LEU A 1 101 ? 12.490 -9.694 -4.344 1.00 90.44 101 LEU A C 1
ATOM 841 O O . LEU A 1 101 ? 11.584 -9.864 -5.156 1.00 90.44 101 LEU A O 1
ATOM 845 N N . ILE A 1 102 ? 12.391 -9.968 -3.052 1.00 92.62 102 ILE A N 1
ATOM 846 C CA . ILE A 1 102 ? 11.120 -10.198 -2.376 1.00 92.62 102 ILE A CA 1
ATOM 847 C C . ILE A 1 102 ? 10.962 -9.161 -1.278 1.00 92.62 102 ILE A C 1
ATOM 849 O O . ILE A 1 102 ? 11.944 -8.599 -0.786 1.00 92.62 102 ILE A O 1
ATOM 853 N N . TYR A 1 103 ? 9.718 -8.931 -0.901 1.00 94.81 103 TYR A N 1
ATOM 854 C CA . TYR A 1 103 ? 9.344 -7.866 0.004 1.00 94.81 103 TYR A CA 1
ATOM 855 C C . TYR A 1 103 ? 8.580 -8.455 1.177 1.00 94.81 103 TYR A C 1
ATOM 857 O O . TYR A 1 103 ? 7.595 -9.165 0.978 1.00 94.81 103 TYR A O 1
ATOM 865 N N . LEU A 1 104 ? 9.031 -8.172 2.392 1.00 94.56 104 LEU A N 1
ATOM 866 C CA . LEU A 1 104 ? 8.291 -8.502 3.601 1.00 94.56 104 LEU A CA 1
ATOM 867 C C . LEU A 1 104 ? 7.544 -7.247 4.028 1.00 94.56 104 LEU A C 1
ATOM 869 O O . LEU A 1 104 ? 8.145 -6.308 4.543 1.00 94.56 104 LEU A O 1
ATOM 873 N N . LEU A 1 105 ? 6.249 -7.223 3.735 1.00 95.44 105 LEU A N 1
ATOM 874 C CA . LEU A 1 105 ? 5.340 -6.186 4.184 1.00 95.44 105 LEU A CA 1
ATOM 875 C C . LEU A 1 105 ? 5.031 -6.423 5.658 1.00 95.44 105 LEU A C 1
ATOM 877 O O . LEU A 1 105 ? 4.650 -7.529 6.046 1.00 95.44 105 LEU A O 1
ATOM 881 N N . ASP A 1 106 ? 5.176 -5.383 6.457 1.00 92.62 106 ASP A N 1
ATOM 882 C CA . ASP A 1 106 ? 4.820 -5.395 7.864 1.00 92.62 106 ASP A CA 1
ATOM 883 C C . ASP A 1 106 ? 4.211 -4.054 8.246 1.00 92.62 106 ASP A C 1
ATOM 885 O O . ASP A 1 106 ? 4.502 -3.011 7.654 1.00 92.62 106 ASP A O 1
ATOM 889 N N . GLN A 1 107 ? 3.382 -4.076 9.272 1.00 88.06 107 GLN A N 1
ATOM 890 C CA . GLN A 1 107 ? 2.878 -2.872 9.878 1.00 88.06 107 GLN A CA 1
ATOM 891 C C . GLN A 1 107 ? 2.809 -3.047 11.384 1.00 88.06 107 GLN A C 1
ATOM 893 O O . GLN A 1 107 ? 2.013 -3.817 11.920 1.00 88.06 107 GLN A O 1
ATOM 898 N N . SER A 1 108 ? 3.622 -2.260 12.079 1.00 72.50 108 SER A N 1
ATOM 899 C CA . SER A 1 108 ? 3.538 -2.189 13.527 1.00 72.50 108 SER A CA 1
ATOM 900 C C . SER A 1 108 ? 2.357 -1.314 13.940 1.00 72.50 108 SER A C 1
ATOM 902 O O . SER A 1 108 ? 2.292 -0.133 13.590 1.00 72.50 108 SER A O 1
ATOM 904 N N . VAL A 1 109 ? 1.466 -1.879 14.758 1.00 63.75 109 VAL A N 1
ATOM 905 C CA . VAL A 1 109 ? 0.340 -1.159 15.375 1.00 63.75 109 VAL A CA 1
ATOM 906 C C . VAL A 1 109 ? 0.832 0.033 16.207 1.00 63.75 109 VAL A C 1
ATOM 908 O O . VAL A 1 109 ? 0.201 1.086 16.200 1.00 63.75 109 VAL A O 1
ATOM 911 N N . SER A 1 110 ? 1.981 -0.092 16.883 1.00 65.00 110 SER A N 1
ATOM 912 C CA . SER A 1 110 ? 2.530 0.987 17.717 1.00 65.00 110 SER A CA 1
ATOM 913 C C . SER A 1 110 ? 3.162 2.112 16.902 1.00 65.00 110 SER A C 1
ATOM 915 O O . SER A 1 110 ? 3.098 3.270 17.306 1.00 65.00 110 SER A O 1
ATOM 917 N N . LEU A 1 111 ? 3.758 1.786 15.752 1.00 64.94 111 LEU A N 1
ATOM 918 C CA . LEU A 1 111 ? 4.412 2.773 14.892 1.00 64.94 111 LEU A CA 1
ATOM 919 C C . LEU A 1 111 ? 3.459 3.381 13.860 1.00 64.94 111 LEU A C 1
ATOM 921 O O . LEU A 1 111 ? 3.812 4.398 13.273 1.00 64.94 111 LEU A O 1
ATOM 925 N N . LYS A 1 112 ? 2.281 2.775 13.637 1.00 76.44 112 LYS A N 1
ATOM 926 C CA . LYS A 1 112 ? 1.281 3.181 12.629 1.00 76.44 112 LYS A CA 1
ATOM 927 C C . LYS A 1 112 ? 1.869 3.359 11.221 1.00 76.44 112 LYS A C 1
ATOM 929 O O . LYS A 1 112 ? 1.362 4.145 10.425 1.00 76.44 112 LYS A O 1
ATOM 934 N N . LYS A 1 113 ? 2.959 2.646 10.934 1.00 87.94 113 LYS A N 1
ATOM 935 C CA . LYS A 1 113 ? 3.757 2.780 9.714 1.00 87.94 113 LYS A CA 1
ATOM 936 C C . LYS A 1 113 ? 3.686 1.505 8.906 1.00 87.94 113 LYS A C 1
ATOM 938 O O . LYS A 1 113 ? 3.998 0.433 9.430 1.00 87.94 113 LYS A O 1
ATOM 943 N N . LEU A 1 114 ? 3.324 1.644 7.638 1.00 93.50 114 LEU A N 1
ATOM 944 C CA . LEU A 1 114 ? 3.415 0.563 6.672 1.00 93.50 114 LEU A CA 1
ATOM 945 C C . LEU A 1 114 ? 4.868 0.452 6.222 1.00 93.50 114 LEU A C 1
ATOM 947 O O . LEU A 1 114 ? 5.405 1.369 5.608 1.00 93.50 114 LEU A O 1
ATOM 951 N N . THR A 1 115 ? 5.512 -0.661 6.539 1.00 94.12 115 THR A N 1
ATOM 952 C CA . THR A 1 115 ? 6.939 -0.863 6.287 1.00 94.12 115 THR A CA 1
ATOM 953 C C . THR A 1 115 ? 7.199 -2.063 5.395 1.00 94.12 115 THR A C 1
ATOM 955 O O . THR A 1 115 ? 6.432 -3.024 5.373 1.00 94.12 115 THR A O 1
ATOM 958 N N . VAL A 1 116 ? 8.297 -2.005 4.650 1.00 94.25 116 VAL A N 1
ATOM 959 C CA . VAL A 1 116 ? 8.748 -3.094 3.789 1.00 94.25 116 VAL A CA 1
ATOM 960 C C . VAL A 1 116 ? 10.219 -3.381 4.033 1.00 94.25 116 VAL A C 1
ATOM 962 O O . VAL A 1 116 ? 11.065 -2.515 3.815 1.00 94.25 116 VAL A O 1
ATOM 965 N N . ASP A 1 117 ? 10.539 -4.622 4.380 1.00 93.38 117 ASP A N 1
ATOM 966 C CA . ASP A 1 117 ? 11.906 -5.123 4.276 1.00 93.38 117 ASP A CA 1
ATOM 967 C C . ASP A 1 117 ? 12.143 -5.717 2.892 1.00 93.38 117 ASP A C 1
ATOM 969 O O . ASP A 1 117 ? 11.343 -6.504 2.378 1.00 93.38 117 ASP A O 1
ATOM 973 N N . VAL A 1 118 ? 13.282 -5.383 2.294 1.00 93.38 118 VAL A N 1
ATOM 974 C CA . VAL A 1 118 ? 13.692 -5.956 1.012 1.00 93.38 118 VAL A CA 1
ATOM 975 C C . VAL A 1 118 ? 14.658 -7.097 1.268 1.00 93.38 118 VAL A C 1
ATOM 977 O O . VAL A 1 118 ? 15.677 -6.940 1.944 1.00 93.38 118 VAL A O 1
ATOM 980 N N . GLN A 1 119 ? 14.374 -8.253 0.682 1.00 91.69 119 GLN A N 1
ATOM 981 C CA . GLN A 1 119 ? 15.287 -9.384 0.684 1.00 91.69 119 GLN A CA 1
ATOM 982 C C . GLN A 1 119 ? 15.703 -9.727 -0.736 1.00 91.69 119 GLN A C 1
ATOM 984 O O . GLN A 1 119 ? 14.904 -9.738 -1.671 1.00 91.69 119 GLN A O 1
ATOM 989 N N . LYS A 1 120 ? 16.983 -10.047 -0.893 1.00 89.88 120 LYS A N 1
ATOM 990 C CA . LYS A 1 120 ? 17.497 -10.681 -2.098 1.00 89.88 120 LYS A CA 1
ATOM 991 C C . LYS A 1 120 ? 17.352 -12.185 -1.943 1.00 89.88 120 LYS A C 1
ATOM 993 O O . LYS A 1 120 ? 17.757 -12.730 -0.921 1.00 89.88 120 LYS A O 1
ATOM 998 N N . ALA A 1 121 ? 16.826 -12.842 -2.966 1.00 88.50 121 ALA A N 1
ATOM 999 C CA . ALA A 1 121 ? 16.590 -14.275 -2.953 1.00 88.50 121 ALA A CA 1
ATOM 1000 C C . ALA A 1 121 ? 16.802 -14.909 -4.331 1.00 88.50 121 ALA A C 1
ATOM 1002 O O . ALA A 1 121 ? 16.958 -14.216 -5.342 1.00 88.50 121 ALA A O 1
ATOM 1003 N N . ARG A 1 122 ? 16.794 -16.244 -4.376 1.00 83.94 122 ARG A N 1
ATOM 1004 C CA . ARG A 1 122 ? 16.785 -17.027 -5.615 1.00 83.94 122 ARG A CA 1
ATOM 1005 C C . ARG A 1 122 ? 15.460 -17.749 -5.769 1.00 83.94 122 ARG A C 1
ATOM 1007 O O . ARG A 1 122 ? 14.964 -18.324 -4.804 1.00 83.94 122 ARG A O 1
ATOM 1014 N N . ARG A 1 123 ? 14.915 -17.757 -6.986 1.00 80.69 123 ARG A N 1
ATOM 1015 C CA . ARG A 1 123 ? 13.684 -18.483 -7.313 1.00 80.69 123 ARG A CA 1
ATOM 1016 C C . ARG A 1 123 ? 14.026 -19.742 -8.099 1.00 80.69 123 ARG A C 1
ATOM 1018 O O . ARG A 1 123 ? 14.637 -19.676 -9.164 1.00 80.69 123 ARG A O 1
ATOM 1025 N N . ASN A 1 124 ? 13.661 -20.892 -7.551 1.00 80.06 124 ASN A N 1
ATOM 1026 C CA . ASN A 1 124 ? 13.842 -22.185 -8.197 1.00 80.06 124 ASN A CA 1
ATOM 1027 C C . ASN A 1 124 ? 12.804 -22.378 -9.314 1.00 80.06 124 ASN A C 1
ATOM 1029 O O . ASN A 1 124 ? 11.780 -21.699 -9.361 1.00 80.06 124 ASN A O 1
ATOM 1033 N N . LYS A 1 125 ? 13.037 -23.354 -10.201 1.00 75.75 125 LYS A N 1
ATOM 1034 C CA . LYS A 1 125 ? 12.140 -23.652 -11.338 1.00 75.75 125 LYS A CA 1
ATOM 1035 C C . LYS A 1 125 ? 10.711 -24.023 -10.922 1.00 75.75 125 LYS A C 1
ATOM 1037 O O . LYS A 1 125 ? 9.784 -23.795 -11.683 1.00 75.75 125 LYS A O 1
ATOM 1042 N N . ASN A 1 126 ? 10.543 -24.588 -9.728 1.00 72.50 126 ASN A N 1
ATOM 1043 C CA . ASN A 1 126 ? 9.246 -24.923 -9.133 1.00 72.50 126 ASN A CA 1
ATOM 1044 C C . ASN A 1 126 ? 8.565 -23.721 -8.439 1.00 72.50 126 ASN A C 1
ATOM 1046 O O . ASN A 1 126 ? 7.540 -23.900 -7.793 1.00 72.50 126 ASN A O 1
ATOM 1050 N N . GLY A 1 127 ? 9.151 -22.519 -8.511 1.00 72.62 127 GLY A N 1
ATOM 1051 C CA . GLY A 1 127 ? 8.644 -21.308 -7.865 1.00 72.62 127 GLY A CA 1
ATOM 1052 C C . GLY A 1 127 ? 9.083 -21.113 -6.411 1.00 72.62 127 GLY A C 1
ATOM 1053 O O . GLY A 1 127 ? 8.870 -20.028 -5.874 1.00 72.62 127 GLY A O 1
ATOM 1054 N N . SER A 1 128 ? 9.731 -22.100 -5.775 1.00 78.56 128 SER A N 1
ATOM 1055 C CA . SER A 1 128 ? 10.182 -21.967 -4.383 1.00 78.56 128 SER A CA 1
ATOM 1056 C C . SER A 1 128 ? 11.320 -20.955 -4.260 1.00 78.56 128 SER A C 1
ATOM 1058 O O . SER A 1 128 ? 12.185 -20.889 -5.138 1.00 78.56 128 SER A O 1
ATOM 1060 N N . ILE A 1 129 ? 11.376 -20.246 -3.138 1.00 83.19 129 ILE A N 1
ATOM 1061 C CA . ILE A 1 129 ? 12.405 -19.247 -2.850 1.00 83.19 129 ILE A CA 1
ATOM 1062 C C . ILE A 1 129 ? 13.458 -19.843 -1.904 1.00 83.19 129 ILE A C 1
ATOM 1064 O O . ILE A 1 129 ? 13.119 -20.585 -0.979 1.00 83.19 129 ILE A O 1
ATOM 1068 N N . ALA A 1 130 ? 14.734 -19.557 -2.169 1.00 83.25 130 ALA A N 1
ATOM 1069 C CA . ALA A 1 130 ? 15.850 -19.964 -1.322 1.00 83.25 130 ALA A CA 1
ATOM 1070 C C . ALA A 1 130 ? 16.971 -18.913 -1.278 1.00 83.25 130 ALA A C 1
ATOM 1072 O O . ALA A 1 130 ? 17.134 -18.107 -2.199 1.00 83.25 130 ALA A O 1
ATOM 1073 N N . GLY A 1 131 ? 17.802 -18.989 -0.234 1.00 83.62 131 GLY A N 1
ATOM 1074 C CA . GLY A 1 131 ? 19.001 -18.159 -0.083 1.00 83.62 131 GLY A CA 1
ATOM 1075 C C . GLY A 1 131 ? 18.680 -16.695 0.196 1.00 83.62 131 GLY A C 1
ATOM 1076 O O . GLY A 1 131 ? 19.323 -15.816 -0.373 1.00 83.62 131 GLY A O 1
ATOM 1077 N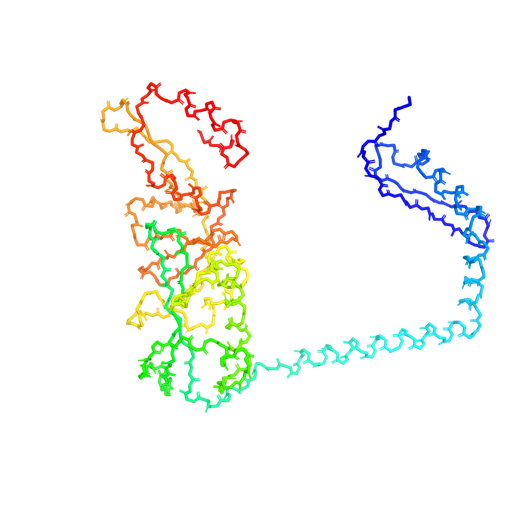 N . GLU A 1 132 ? 17.651 -16.447 1.005 1.00 87.25 132 GLU A N 1
ATOM 1078 C CA . GLU A 1 132 ? 17.195 -15.104 1.331 1.00 87.25 132 GLU A CA 1
ATOM 1079 C C . GLU A 1 132 ? 18.173 -14.389 2.258 1.00 87.25 132 GLU A C 1
ATOM 1081 O O . GLU A 1 132 ? 18.633 -14.933 3.262 1.00 87.25 132 GLU A O 1
ATOM 1086 N N . SER A 1 133 ? 18.454 -13.135 1.937 1.00 89.06 133 SER A N 1
ATOM 1087 C CA . SER A 1 133 ? 19.225 -12.237 2.787 1.00 89.06 133 SER A CA 1
ATOM 1088 C C . SER A 1 133 ? 18.634 -10.840 2.704 1.00 89.06 133 SER A C 1
ATOM 1090 O O . SER A 1 133 ? 18.334 -10.379 1.598 1.00 89.06 133 SER A O 1
ATOM 1092 N N . TYR A 1 134 ? 18.521 -10.153 3.841 1.00 89.81 134 TYR A N 1
ATOM 1093 C CA . TYR A 1 134 ? 18.157 -8.738 3.862 1.00 89.81 134 TYR A CA 1
ATOM 1094 C C . TYR A 1 134 ? 19.081 -7.927 2.957 1.00 89.81 13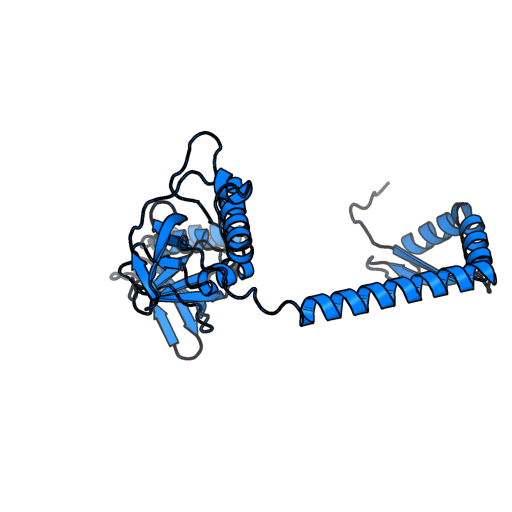4 TYR A C 1
ATOM 1096 O O . TYR A 1 134 ? 20.293 -8.156 2.902 1.00 89.81 134 TYR A O 1
ATOM 1104 N N . TYR A 1 135 ? 18.490 -6.990 2.228 1.00 88.62 135 TYR A N 1
ATOM 1105 C CA . TYR A 1 135 ? 19.187 -6.160 1.268 1.00 88.62 135 TYR A CA 1
ATOM 1106 C C . TYR A 1 135 ? 18.971 -4.692 1.606 1.00 88.62 135 TYR A C 1
ATOM 1108 O O . TYR A 1 135 ? 17.875 -4.177 1.443 1.00 88.62 135 TYR A O 1
ATOM 1116 N N . THR A 1 136 ? 20.031 -4.015 2.038 1.00 84.81 136 THR A N 1
ATOM 1117 C CA . THR A 1 136 ? 19.975 -2.615 2.496 1.00 84.81 136 THR A CA 1
ATOM 1118 C C . THR A 1 136 ? 20.714 -1.645 1.573 1.00 84.81 136 THR A C 1
ATOM 1120 O O . THR A 1 136 ? 20.632 -0.431 1.739 1.00 84.81 136 THR A O 1
ATOM 1123 N N . GLN A 1 137 ? 21.428 -2.149 0.559 1.00 82.31 137 GLN A N 1
ATOM 1124 C CA . GLN A 1 137 ? 22.181 -1.333 -0.401 1.00 82.31 137 GLN A CA 1
ATOM 1125 C C . GLN A 1 137 ? 21.280 -0.813 -1.530 1.00 82.31 137 GLN A C 1
ATOM 1127 O O . GLN A 1 137 ? 21.517 -1.069 -2.709 1.00 82.31 137 GLN A O 1
ATOM 1132 N N . TYR A 1 138 ? 20.227 -0.085 -1.171 1.00 86.31 138 TYR A N 1
ATOM 1133 C CA . TYR A 1 138 ? 19.173 0.361 -2.087 1.00 86.31 138 TYR A CA 1
ATOM 1134 C C . TYR A 1 138 ? 19.678 1.165 -3.296 1.00 86.31 138 TYR A C 1
ATOM 1136 O O . TYR A 1 138 ? 19.161 1.007 -4.402 1.00 86.31 138 TYR A O 1
ATOM 1144 N N . GLU A 1 139 ? 20.752 1.943 -3.129 1.00 80.56 139 GLU A N 1
ATOM 1145 C CA . GLU A 1 139 ? 21.372 2.710 -4.220 1.00 80.56 139 GLU A CA 1
ATOM 1146 C C . GLU A 1 139 ? 21.887 1.834 -5.368 1.00 80.56 139 GLU A C 1
ATOM 1148 O O . GLU A 1 139 ? 21.924 2.265 -6.518 1.00 80.56 139 GLU A O 1
ATOM 1153 N N . ASN A 1 140 ? 22.262 0.584 -5.092 1.00 82.12 140 ASN A N 1
ATOM 1154 C CA . ASN A 1 140 ? 22.719 -0.328 -6.136 1.00 82.12 140 ASN A CA 1
ATOM 1155 C C . ASN A 1 140 ? 21.571 -0.774 -7.054 1.00 82.12 140 ASN A C 1
ATOM 1157 O O . ASN A 1 140 ? 21.821 -1.139 -8.204 1.00 82.12 140 ASN A O 1
ATOM 1161 N N . ILE A 1 141 ? 20.318 -0.724 -6.591 1.00 85.00 141 ILE A N 1
ATOM 1162 C CA . ILE A 1 141 ? 19.148 -1.008 -7.431 1.00 85.00 141 ILE A CA 1
ATOM 1163 C C . ILE A 1 141 ? 18.864 0.194 -8.338 1.00 85.00 141 ILE A C 1
ATOM 1165 O O . ILE A 1 141 ? 18.723 0.021 -9.553 1.00 85.00 141 ILE A O 1
ATOM 1169 N N . THR A 1 142 ? 18.860 1.407 -7.773 1.00 76.69 142 THR A N 1
ATOM 1170 C CA . THR A 1 142 ? 18.564 2.650 -8.508 1.00 76.69 142 THR A CA 1
ATOM 1171 C C . THR A 1 142 ? 19.656 2.986 -9.527 1.00 76.69 142 THR A C 1
ATOM 1173 O O . THR A 1 142 ? 19.344 3.339 -10.662 1.00 76.69 142 THR A O 1
ATOM 1176 N N . ARG A 1 143 ? 20.937 2.777 -9.182 1.00 76.81 143 ARG A N 1
ATOM 1177 C CA . ARG A 1 143 ? 22.098 2.969 -10.078 1.00 76.81 143 ARG A CA 1
ATOM 1178 C C . ARG A 1 143 ? 22.357 1.799 -11.035 1.00 76.81 143 ARG A C 1
ATOM 1180 O O . ARG A 1 143 ? 23.358 1.796 -11.742 1.00 76.81 143 ARG A O 1
ATOM 1187 N N . LYS A 1 144 ? 21.473 0.795 -11.069 1.00 80.38 144 LYS A N 1
ATOM 1188 C CA . LYS A 1 144 ? 21.580 -0.398 -11.935 1.00 80.38 144 LYS A CA 1
ATOM 1189 C C . LYS A 1 144 ? 22.849 -1.245 -11.713 1.00 80.38 144 LYS A C 1
ATOM 1191 O O . LYS A 1 144 ? 23.213 -2.034 -12.580 1.00 80.38 144 LYS A O 1
ATOM 1196 N N . HIS A 1 145 ? 23.486 -1.146 -10.545 1.00 80.06 145 HIS A N 1
ATOM 1197 C CA . HIS A 1 145 ? 24.601 -2.019 -10.150 1.00 80.06 145 HIS A CA 1
ATOM 1198 C C . HIS A 1 145 ? 24.126 -3.439 -9.799 1.00 80.06 145 HIS A C 1
ATOM 1200 O O . HIS A 1 145 ? 24.876 -4.403 -9.936 1.00 80.06 145 HIS A O 1
ATOM 1206 N N . LEU A 1 146 ? 22.871 -3.587 -9.360 1.00 81.00 146 LEU A N 1
ATOM 1207 C CA . LEU A 1 146 ? 22.220 -4.883 -9.211 1.00 81.00 146 LEU A CA 1
ATOM 1208 C C . LEU A 1 146 ? 21.545 -5.294 -10.529 1.00 81.00 146 LEU A C 1
ATOM 1210 O O . LEU A 1 146 ? 20.634 -4.618 -11.024 1.00 81.00 146 LEU A O 1
ATOM 1214 N N . THR A 1 147 ? 21.954 -6.444 -11.070 1.00 81.75 147 THR A N 1
ATOM 1215 C CA . THR A 1 147 ? 21.271 -7.084 -12.200 1.00 81.75 147 THR A CA 1
ATOM 1216 C C . THR A 1 147 ? 19.873 -7.530 -11.775 1.00 81.75 147 THR A C 1
ATOM 1218 O O . THR A 1 147 ? 19.729 -8.432 -10.948 1.00 81.75 147 THR A O 1
ATOM 1221 N N . LEU A 1 148 ? 18.858 -6.890 -12.349 1.00 81.88 148 LEU A N 1
ATOM 1222 C CA . LEU A 1 148 ? 17.439 -7.101 -12.079 1.00 81.88 148 LEU A CA 1
ATOM 1223 C C . LEU A 1 148 ? 16.648 -6.762 -13.361 1.00 81.88 148 LEU A C 1
ATOM 1225 O O . LEU A 1 148 ? 17.059 -5.819 -14.052 1.00 81.88 148 LEU A O 1
ATOM 1229 N N . PRO A 1 149 ? 15.550 -7.477 -13.684 1.00 83.50 149 PRO A N 1
ATOM 1230 C CA . PRO A 1 149 ? 14.648 -7.092 -14.771 1.00 83.50 149 PRO A CA 1
ATOM 1231 C C . PRO A 1 149 ? 14.148 -5.652 -14.606 1.00 83.50 149 PRO A C 1
ATOM 1233 O O . PRO A 1 149 ? 13.918 -5.208 -13.476 1.00 83.50 149 PRO A O 1
ATOM 1236 N N . GLU A 1 150 ? 13.961 -4.920 -15.708 1.00 82.38 150 GLU A N 1
ATOM 1237 C CA . GLU A 1 150 ? 13.631 -3.488 -15.640 1.00 82.38 150 GLU A CA 1
ATOM 1238 C C . GLU A 1 150 ? 12.291 -3.254 -14.931 1.00 82.38 150 GLU A C 1
ATOM 1240 O O . GLU A 1 150 ? 12.214 -2.385 -14.069 1.00 82.38 150 GLU A O 1
ATOM 1245 N N . GLN A 1 151 ? 11.283 -4.098 -15.170 1.00 83.38 151 GLN A N 1
ATOM 1246 C CA . GLN A 1 151 ? 9.987 -4.023 -14.479 1.00 83.38 151 GLN A CA 1
ATOM 1247 C C . GLN A 1 151 ? 10.121 -4.128 -12.950 1.00 83.38 151 GLN A C 1
ATOM 1249 O O . GLN A 1 151 ? 9.513 -3.364 -12.204 1.00 83.38 151 GLN A O 1
ATOM 1254 N N . LYS A 1 152 ? 10.962 -5.045 -12.456 1.00 86.81 152 LYS A N 1
ATOM 1255 C CA . LYS A 1 152 ? 11.201 -5.214 -11.012 1.00 86.81 152 LYS A CA 1
ATOM 1256 C C . LYS A 1 152 ? 11.985 -4.032 -10.434 1.00 86.81 152 LYS A C 1
ATOM 1258 O O . LYS A 1 152 ? 11.747 -3.635 -9.296 1.00 86.81 152 LYS A O 1
ATOM 1263 N N . ARG A 1 153 ? 12.892 -3.438 -11.218 1.00 87.88 153 ARG A N 1
ATOM 1264 C CA . ARG A 1 153 ? 13.604 -2.208 -10.839 1.00 87.88 153 ARG A CA 1
ATOM 1265 C C . ARG A 1 153 ? 12.658 -1.013 -10.760 1.00 87.88 153 ARG A C 1
ATOM 1267 O O . ARG A 1 153 ? 12.738 -0.254 -9.802 1.00 87.88 153 ARG A O 1
ATOM 1274 N N . GLN A 1 154 ? 11.770 -0.856 -11.738 1.00 87.62 154 GLN A N 1
ATOM 1275 C CA . GLN A 1 154 ? 10.751 0.193 -11.745 1.00 87.62 154 GLN A CA 1
ATOM 1276 C C . GLN A 1 154 ? 9.835 0.067 -10.531 1.00 87.62 154 GLN A C 1
ATOM 1278 O O . GLN A 1 154 ? 9.660 1.049 -9.813 1.00 87.62 154 GLN A O 1
ATOM 1283 N N . LEU A 1 155 ? 9.362 -1.148 -10.239 1.00 90.88 155 LEU A N 1
ATOM 1284 C CA . LEU A 1 155 ? 8.567 -1.415 -9.047 1.00 90.88 155 LEU A CA 1
ATOM 1285 C C . LEU A 1 155 ? 9.322 -1.037 -7.766 1.00 90.88 155 LEU A C 1
ATOM 1287 O O . LEU A 1 155 ? 8.792 -0.310 -6.932 1.00 90.88 155 LEU A O 1
ATOM 1291 N N . PHE A 1 156 ? 10.583 -1.461 -7.620 1.00 92.81 156 PHE A N 1
ATOM 1292 C CA . PHE A 1 156 ? 11.399 -1.052 -6.475 1.00 92.81 156 PHE A CA 1
ATOM 1293 C C . PHE A 1 156 ? 11.516 0.474 -6.369 1.00 92.81 156 PHE A C 1
ATOM 1295 O O . PHE A 1 156 ? 11.329 1.018 -5.286 1.00 92.81 156 PHE A O 1
ATOM 1302 N N . ASN A 1 157 ? 11.801 1.171 -7.472 1.00 89.94 157 ASN A N 1
ATOM 1303 C CA . ASN A 1 157 ? 11.949 2.626 -7.476 1.00 89.94 157 ASN A CA 1
ATOM 1304 C C . ASN A 1 157 ? 10.653 3.339 -7.053 1.00 89.94 157 ASN A C 1
ATOM 1306 O O . ASN A 1 157 ? 10.728 4.331 -6.330 1.00 89.94 157 ASN A O 1
ATOM 1310 N N . GLN A 1 158 ? 9.484 2.823 -7.454 1.00 90.50 158 GLN A N 1
ATOM 1311 C CA . GLN A 1 158 ? 8.182 3.338 -7.016 1.00 90.50 158 GLN A CA 1
ATOM 1312 C C . GLN A 1 158 ? 8.015 3.220 -5.499 1.00 90.50 158 GLN A C 1
ATOM 1314 O O . GLN A 1 158 ? 7.613 4.181 -4.854 1.00 90.50 158 GLN A O 1
ATOM 1319 N N . ILE A 1 159 ? 8.368 2.075 -4.912 1.00 92.94 159 ILE A N 1
ATOM 1320 C CA . ILE A 1 159 ? 8.284 1.861 -3.459 1.00 92.94 159 ILE A CA 1
ATOM 1321 C C . ILE A 1 159 ? 9.320 2.703 -2.706 1.00 92.94 159 ILE A C 1
ATOM 1323 O O . ILE A 1 159 ? 9.012 3.342 -1.700 1.00 92.94 159 ILE A O 1
ATOM 1327 N N . TYR A 1 160 ? 10.546 2.754 -3.220 1.00 91.12 160 TYR A N 1
ATOM 1328 C CA . TYR A 1 160 ? 11.653 3.484 -2.612 1.00 91.12 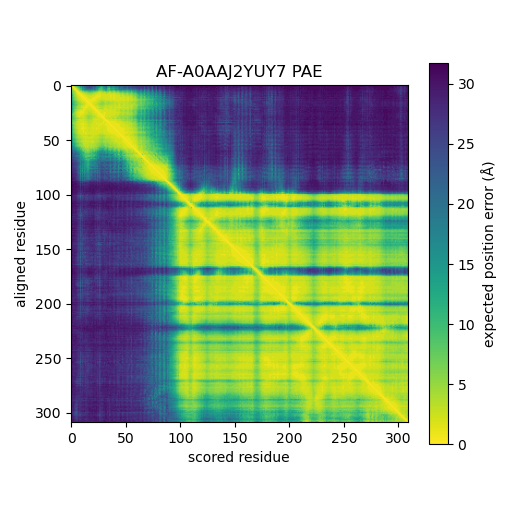160 TYR A CA 1
ATOM 1329 C C . TYR A 1 160 ? 11.424 5.001 -2.574 1.00 91.12 160 TYR A C 1
ATOM 1331 O O . TYR A 1 160 ? 11.907 5.670 -1.663 1.00 91.12 160 TYR A O 1
ATOM 1339 N N . TYR A 1 161 ? 10.660 5.544 -3.526 1.00 89.00 161 TYR A N 1
ATOM 1340 C CA . TYR A 1 161 ? 10.241 6.946 -3.524 1.00 89.00 161 TYR A CA 1
ATOM 1341 C C . TYR A 1 161 ? 9.482 7.327 -2.242 1.00 89.00 161 TYR A C 1
ATOM 1343 O O . TYR A 1 161 ? 9.836 8.316 -1.602 1.00 89.00 161 TYR A O 1
ATOM 1351 N N . TYR A 1 162 ? 8.507 6.514 -1.817 1.00 91.38 162 TYR A N 1
ATOM 1352 C CA . TYR A 1 162 ? 7.758 6.757 -0.576 1.00 91.38 162 TYR A CA 1
ATOM 1353 C C . TYR A 1 162 ? 8.663 6.683 0.649 1.00 91.38 162 TYR A C 1
ATOM 1355 O O . TYR A 1 162 ? 8.635 7.574 1.493 1.00 91.38 162 TYR A O 1
ATOM 1363 N N . ALA A 1 163 ? 9.548 5.687 0.683 1.00 90.00 163 ALA A N 1
ATOM 1364 C CA . ALA A 1 163 ? 10.527 5.545 1.754 1.00 90.00 163 ALA A CA 1
ATOM 1365 C C . ALA A 1 163 ? 11.442 6.762 1.892 1.00 90.00 163 ALA A C 1
ATOM 1367 O O . ALA A 1 163 ? 11.775 7.148 3.006 1.00 90.00 163 ALA A O 1
ATOM 1368 N N . LYS A 1 164 ? 11.826 7.394 0.777 1.00 85.62 164 LYS A N 1
ATOM 1369 C CA . LYS A 1 164 ? 12.634 8.618 0.795 1.00 85.62 164 LYS A CA 1
ATOM 1370 C C . LYS A 1 164 ? 11.880 9.833 1.311 1.00 85.62 164 LYS A C 1
ATOM 1372 O O . LYS A 1 164 ? 12.476 10.638 2.015 1.00 85.62 164 LYS A O 1
ATOM 1377 N N . ILE A 1 165 ? 10.599 9.960 0.983 1.00 88.00 165 ILE A N 1
ATOM 1378 C CA . ILE A 1 165 ? 9.761 11.054 1.490 1.00 88.00 165 ILE A CA 1
ATOM 1379 C C . ILE A 1 165 ? 9.484 10.881 2.985 1.00 88.00 165 ILE A C 1
ATOM 1381 O O . ILE A 1 165 ? 9.470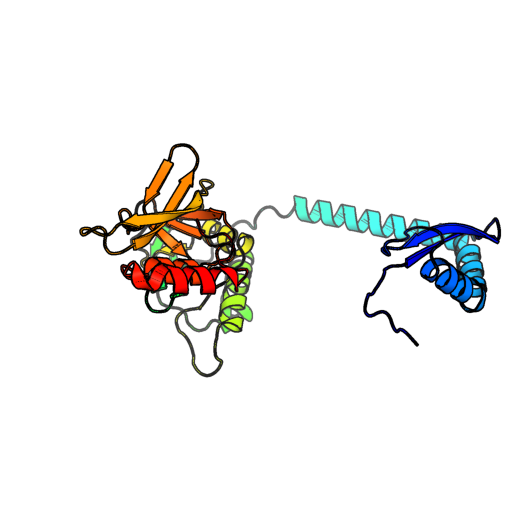 11.862 3.721 1.00 88.00 165 ILE A O 1
ATOM 1385 N N . ASN A 1 166 ? 9.304 9.640 3.437 1.00 87.62 166 ASN A N 1
ATOM 1386 C CA . ASN A 1 166 ? 8.990 9.322 4.828 1.00 87.62 166 ASN A CA 1
ATOM 1387 C C . ASN A 1 166 ? 10.234 9.225 5.732 1.00 87.62 166 ASN A C 1
ATOM 1389 O O . ASN A 1 166 ? 10.098 9.133 6.955 1.00 87.62 166 ASN A O 1
ATOM 1393 N N . SER A 1 167 ? 11.446 9.205 5.164 1.00 82.31 167 SER A N 1
ATOM 1394 C CA . SER A 1 167 ? 12.682 9.092 5.939 1.00 82.31 167 SER A CA 1
ATOM 1395 C C . SER A 1 167 ? 13.142 10.440 6.484 1.00 82.31 167 SER A C 1
ATOM 1397 O O . SER A 1 167 ? 13.468 11.343 5.717 1.00 82.31 167 SER A O 1
ATOM 1399 N N . ASP A 1 168 ? 13.317 10.524 7.800 1.00 65.69 168 ASP A N 1
ATOM 1400 C CA . ASP A 1 168 ? 14.173 11.540 8.406 1.00 65.69 168 ASP A CA 1
ATOM 1401 C C . ASP A 1 168 ? 15.633 11.152 8.119 1.00 65.69 168 ASP A C 1
ATOM 1403 O O . ASP A 1 168 ? 16.127 10.164 8.663 1.00 65.69 168 ASP A O 1
ATOM 1407 N N . GLU A 1 169 ? 16.318 11.904 7.251 1.00 57.12 169 GLU A N 1
ATOM 1408 C CA . GLU A 1 169 ? 17.613 11.611 6.588 1.00 57.12 169 GLU A CA 1
ATOM 1409 C C . GLU A 1 169 ? 18.815 11.229 7.491 1.00 57.12 169 GLU A C 1
ATOM 1411 O O . GLU A 1 169 ? 19.939 11.071 7.016 1.00 57.12 169 GLU A O 1
ATOM 1416 N N . ARG A 1 170 ? 18.625 11.084 8.804 1.00 53.31 170 ARG A N 1
ATOM 1417 C CA . ARG A 1 170 ? 19.697 10.931 9.792 1.00 53.31 170 ARG A CA 1
ATOM 1418 C C . ARG A 1 170 ? 20.205 9.500 9.972 1.00 53.31 170 ARG A C 1
ATOM 1420 O O . ARG A 1 170 ? 21.295 9.341 10.513 1.00 53.31 170 ARG A O 1
ATOM 1427 N N . PHE A 1 171 ? 19.475 8.469 9.533 1.00 49.31 171 PHE A N 1
ATOM 1428 C CA . PHE A 1 171 ? 19.878 7.073 9.755 1.00 49.31 171 PHE A CA 1
ATOM 1429 C C . PHE A 1 171 ? 19.539 6.144 8.583 1.00 49.31 171 PHE A C 1
ATOM 1431 O O . PHE A 1 171 ? 18.484 6.254 7.963 1.00 49.31 171 PHE A O 1
ATOM 1438 N N . TYR A 1 172 ? 20.427 5.180 8.318 1.00 50.38 172 TYR A N 1
ATOM 1439 C CA . TYR A 1 172 ? 20.148 4.057 7.424 1.00 50.38 172 TYR A CA 1
ATOM 1440 C C . TYR A 1 172 ? 19.041 3.190 8.031 1.00 50.38 172 TYR A C 1
ATOM 1442 O O . TYR A 1 172 ? 19.267 2.518 9.036 1.00 50.38 172 TYR A O 1
ATOM 1450 N N . GLN A 1 173 ? 17.858 3.191 7.420 1.00 61.06 173 GLN A N 1
ATOM 1451 C CA . GLN A 1 173 ? 16.769 2.303 7.815 1.00 61.06 173 GLN A CA 1
ATOM 1452 C C . GLN A 1 173 ? 16.851 1.001 7.017 1.00 61.06 173 GLN A C 1
ATOM 1454 O O . GLN A 1 173 ? 16.964 1.006 5.788 1.00 61.06 173 GLN A O 1
ATOM 1459 N N . SER A 1 174 ? 16.849 -0.128 7.729 1.00 69.44 174 SER A N 1
ATOM 1460 C CA . SER A 1 174 ? 16.780 -1.453 7.109 1.00 69.44 174 SER A CA 1
ATOM 1461 C C . SER A 1 174 ? 15.397 -1.724 6.523 1.00 69.44 174 SER A C 1
ATOM 1463 O O . SER A 1 174 ? 15.316 -2.383 5.491 1.00 69.44 174 SER A O 1
ATOM 1465 N N . ASN A 1 175 ? 14.353 -1.145 7.118 1.00 85.62 175 ASN A N 1
ATOM 1466 C CA . ASN A 1 175 ? 12.977 -1.189 6.645 1.00 85.62 175 ASN A CA 1
ATOM 1467 C C . ASN A 1 175 ? 12.605 0.106 5.905 1.00 85.62 175 ASN A C 1
ATOM 1469 O O . ASN A 1 175 ? 13.000 1.205 6.281 1.00 85.62 175 ASN A O 1
ATOM 1473 N N . LEU A 1 176 ? 11.847 -0.023 4.823 1.00 90.81 176 LEU A N 1
ATOM 1474 C CA . LEU A 1 176 ? 11.366 1.092 4.014 1.00 90.81 176 LEU A CA 1
ATOM 1475 C C . LEU A 1 176 ? 9.979 1.512 4.509 1.00 90.81 176 LEU A C 1
ATOM 1477 O O . LEU A 1 176 ? 9.048 0.719 4.411 1.00 90.81 176 LEU A O 1
ATOM 1481 N N . ASP A 1 177 ? 9.825 2.735 5.021 1.00 92.38 177 ASP A N 1
ATOM 1482 C CA . ASP A 1 177 ? 8.516 3.289 5.395 1.00 92.38 177 ASP A CA 1
ATOM 1483 C C . ASP A 1 177 ? 7.744 3.736 4.149 1.00 92.38 177 ASP A C 1
ATOM 1485 O O . ASP A 1 177 ? 8.028 4.770 3.553 1.00 92.38 177 ASP A O 1
ATOM 1489 N N . ILE A 1 178 ? 6.750 2.955 3.750 1.00 94.06 178 ILE A N 1
ATOM 1490 C CA . ILE A 1 178 ? 5.948 3.185 2.546 1.00 94.06 178 ILE A CA 1
ATOM 1491 C C . ILE A 1 178 ? 4.545 3.691 2.893 1.00 94.06 178 ILE A C 1
ATOM 1493 O O . ILE A 1 178 ? 3.617 3.552 2.096 1.00 94.06 178 ILE A O 1
ATOM 1497 N N . SER A 1 179 ? 4.372 4.255 4.090 1.00 92.69 179 SER A N 1
ATOM 1498 C CA . SER A 1 179 ? 3.110 4.863 4.502 1.00 92.69 179 SER A CA 1
ATOM 1499 C C . SER A 1 179 ? 2.658 5.924 3.493 1.00 92.69 179 SER A C 1
ATOM 1501 O O . SER A 1 179 ? 3.475 6.594 2.857 1.00 92.69 179 SER A O 1
ATOM 1503 N N . SER A 1 180 ? 1.344 6.060 3.331 1.00 92.00 180 SER A N 1
ATOM 1504 C CA . SER A 1 180 ? 0.690 6.930 2.348 1.00 92.00 180 SER A CA 1
ATOM 1505 C C . SER A 1 180 ? 0.984 6.573 0.884 1.00 92.00 180 SER A C 1
ATOM 1507 O O . SER A 1 180 ? 0.763 7.394 -0.008 1.00 92.00 180 SER A O 1
ATOM 1509 N N . ILE A 1 181 ? 1.452 5.347 0.608 1.00 94.62 181 ILE A N 1
ATOM 1510 C CA . ILE A 1 181 ? 1.565 4.837 -0.762 1.00 94.62 181 ILE A CA 1
ATOM 1511 C C . ILE A 1 181 ? 0.220 4.928 -1.492 1.00 94.62 181 ILE A C 1
ATOM 1513 O O . ILE A 1 181 ? -0.820 4.546 -0.952 1.00 94.62 181 ILE A O 1
ATOM 1517 N N . LEU A 1 182 ? 0.248 5.432 -2.729 1.00 95.19 182 LEU A N 1
ATOM 1518 C CA . LEU A 1 182 ? -0.949 5.574 -3.558 1.00 95.19 182 LEU A CA 1
ATOM 1519 C C . LEU A 1 182 ? -1.505 4.203 -3.949 1.00 95.19 182 LEU A C 1
ATOM 1521 O O . LEU A 1 182 ? -0.737 3.301 -4.291 1.00 95.19 182 LEU A O 1
ATOM 1525 N N . LEU A 1 183 ? -2.834 4.081 -3.973 1.00 94.62 183 LEU A N 1
ATOM 1526 C CA . LEU A 1 183 ? -3.547 2.834 -4.268 1.00 94.62 183 LEU A CA 1
ATOM 1527 C C . LEU A 1 183 ? -3.026 2.108 -5.512 1.00 94.62 183 LEU A C 1
ATOM 1529 O O . LEU A 1 183 ? -2.724 0.926 -5.424 1.00 94.62 183 LEU A O 1
ATOM 1533 N N . GLU A 1 184 ? -2.861 2.792 -6.643 1.00 94.00 184 GLU A N 1
ATOM 1534 C CA . GLU A 1 184 ? -2.418 2.147 -7.891 1.00 94.00 184 GLU A CA 1
ATOM 1535 C C . GLU A 1 184 ? -0.995 1.580 -7.795 1.00 94.00 184 GLU A C 1
ATOM 1537 O O . GLU A 1 184 ? -0.701 0.489 -8.297 1.00 94.00 184 GLU A O 1
ATOM 1542 N N . HIS A 1 185 ? -0.105 2.288 -7.094 1.00 95.69 185 HIS A N 1
ATOM 1543 C CA . HIS A 1 185 ? 1.249 1.806 -6.832 1.00 95.69 185 HIS A CA 1
ATOM 1544 C C . HIS A 1 185 ? 1.229 0.631 -5.855 1.00 95.69 185 HIS A C 1
ATOM 1546 O O . HIS A 1 185 ? 1.944 -0.349 -6.059 1.00 95.69 185 HIS A O 1
ATOM 1552 N N . PHE A 1 186 ? 0.379 0.691 -4.828 1.00 97.12 186 PHE A N 1
ATOM 1553 C CA . PHE A 1 186 ? 0.252 -0.385 -3.856 1.00 97.12 186 PHE A CA 1
ATOM 1554 C C . PHE A 1 186 ? -0.381 -1.644 -4.462 1.00 97.12 186 PHE A C 1
ATOM 1556 O O . PHE A 1 186 ? 0.143 -2.742 -4.285 1.00 97.12 186 PHE A O 1
ATOM 1563 N N . LYS A 1 187 ? -1.434 -1.498 -5.272 1.00 96.56 187 LYS A N 1
ATOM 1564 C CA . LYS A 1 187 ? -2.062 -2.586 -6.032 1.00 96.56 187 LYS A CA 1
ATOM 1565 C C . LYS A 1 187 ? -1.049 -3.255 -6.956 1.00 96.56 187 LYS A C 1
ATOM 1567 O O . LYS A 1 187 ? -0.876 -4.470 -6.878 1.00 96.56 187 LYS A O 1
ATOM 1572 N N . SER A 1 188 ? -0.307 -2.472 -7.742 1.00 94.50 188 SER A N 1
ATOM 1573 C CA . SER A 1 188 ? 0.762 -2.986 -8.615 1.00 94.50 188 SER A CA 1
ATOM 1574 C C . SER A 1 188 ? 1.853 -3.724 -7.829 1.00 94.50 188 SER A C 1
ATOM 1576 O O . SER A 1 188 ? 2.365 -4.756 -8.267 1.00 94.50 188 SER A O 1
ATOM 1578 N N . PHE A 1 189 ? 2.187 -3.227 -6.637 1.00 96.00 189 PHE A N 1
ATOM 1579 C CA . PHE A 1 189 ? 3.153 -3.853 -5.744 1.00 96.00 189 PHE A CA 1
ATOM 1580 C C . PHE A 1 189 ? 2.692 -5.215 -5.241 1.00 96.00 189 PHE A C 1
ATOM 1582 O O . PHE A 1 189 ? 3.431 -6.186 -5.394 1.00 96.00 189 PHE A O 1
ATOM 1589 N N . ILE A 1 190 ? 1.462 -5.330 -4.740 1.00 96.94 190 ILE A N 1
ATOM 1590 C CA . ILE A 1 190 ? 0.897 -6.619 -4.323 1.00 96.94 190 ILE A CA 1
ATOM 1591 C C . ILE A 1 190 ? 0.765 -7.573 -5.523 1.00 96.94 190 ILE A C 1
ATOM 1593 O O . ILE A 1 190 ? 1.169 -8.733 -5.445 1.00 96.94 190 ILE A O 1
ATOM 1597 N N . GLN A 1 191 ? 0.284 -7.086 -6.671 1.00 94.75 191 GLN A N 1
ATOM 1598 C CA . GLN A 1 191 ? 0.123 -7.885 -7.895 1.00 94.75 191 GLN A CA 1
ATOM 1599 C C . GLN A 1 191 ? 1.448 -8.370 -8.504 1.00 94.75 191 GLN A C 1
ATOM 1601 O O . GLN A 1 191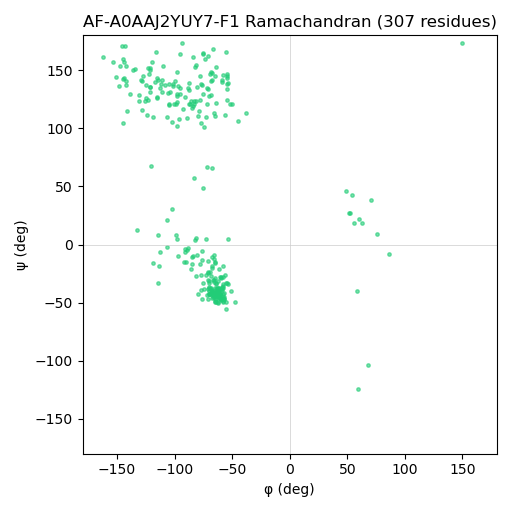 ? 1.443 -9.272 -9.342 1.00 94.75 191 GLN A O 1
ATOM 1606 N N . SER A 1 192 ? 2.593 -7.840 -8.060 1.00 92.31 192 SER A N 1
ATOM 1607 C CA . SER A 1 192 ? 3.915 -8.289 -8.510 1.00 92.31 192 SER A CA 1
ATOM 1608 C C . SER A 1 192 ? 4.223 -9.756 -8.182 1.00 92.31 192 SER A C 1
ATOM 1610 O O . SER A 1 192 ? 5.113 -10.341 -8.810 1.00 92.31 192 SER A O 1
ATOM 1612 N N . GLY A 1 193 ? 3.519 -10.329 -7.195 1.00 90.12 193 GLY A N 1
ATOM 1613 C CA . GLY A 1 193 ? 3.700 -11.700 -6.717 1.00 90.12 193 GLY A CA 1
ATOM 1614 C C . GLY A 1 193 ? 4.938 -11.922 -5.839 1.00 90.12 193 GLY A C 1
ATOM 1615 O O . GLY A 1 193 ? 5.261 -13.073 -5.540 1.00 90.12 193 GLY A O 1
ATOM 1616 N N . ASP A 1 194 ? 5.622 -10.847 -5.431 1.00 91.56 194 ASP A N 1
ATOM 1617 C CA . ASP A 1 194 ? 6.860 -10.899 -4.636 1.00 91.56 194 ASP A CA 1
ATOM 1618 C C . ASP A 1 194 ? 6.709 -10.316 -3.220 1.00 91.56 194 ASP A C 1
ATOM 1620 O O . ASP A 1 194 ? 7.704 -10.163 -2.509 1.00 91.56 194 ASP A O 1
ATOM 1624 N N . VAL A 1 195 ? 5.485 -9.990 -2.799 1.00 94.94 195 VAL A N 1
ATOM 1625 C CA . VAL A 1 195 ? 5.199 -9.381 -1.492 1.00 94.94 195 VAL A CA 1
ATOM 1626 C C . VAL A 1 195 ? 4.620 -10.422 -0.544 1.00 94.94 195 VAL A C 1
ATOM 1628 O O . VAL A 1 195 ? 3.688 -11.134 -0.898 1.00 94.94 195 VAL A O 1
ATOM 1631 N N . TYR A 1 196 ? 5.156 -10.502 0.668 1.00 94.50 196 TYR A N 1
ATOM 1632 C CA . TYR A 1 196 ? 4.785 -11.468 1.699 1.00 94.50 196 TYR A CA 1
ATOM 1633 C C . TYR A 1 196 ? 4.460 -10.728 2.989 1.00 94.50 196 TYR A C 1
ATOM 1635 O O . TYR A 1 196 ? 5.114 -9.742 3.313 1.00 94.50 196 TYR A O 1
ATOM 1643 N N . TRP A 1 197 ? 3.492 -11.222 3.757 1.00 94.31 197 TRP A N 1
ATOM 1644 C CA . TRP A 1 197 ? 3.195 -10.655 5.069 1.00 94.31 197 TRP A CA 1
ATOM 1645 C C . TRP A 1 197 ? 4.193 -11.155 6.115 1.00 94.31 197 TRP A C 1
ATOM 1647 O O . TRP A 1 197 ? 4.155 -12.339 6.459 1.00 94.31 197 TRP A O 1
ATOM 1657 N N . GLN A 1 198 ? 5.063 -10.270 6.613 1.00 90.81 198 GLN A N 1
ATOM 1658 C CA . GLN A 1 198 ? 6.072 -10.445 7.677 1.00 90.81 198 GLN A CA 1
ATOM 1659 C C . GLN A 1 198 ? 7.142 -11.531 7.463 1.00 90.81 198 GLN A C 1
ATOM 1661 O O . GLN A 1 198 ? 8.301 -11.352 7.827 1.00 90.81 198 GLN A O 1
ATOM 1666 N N . LYS A 1 199 ? 6.781 -12.692 6.916 1.00 85.69 199 LYS A N 1
ATOM 1667 C CA . LYS A 1 199 ? 7.636 -13.865 6.739 1.00 85.69 199 LYS A CA 1
ATOM 1668 C C . LYS A 1 199 ? 7.331 -14.546 5.410 1.00 85.69 199 LYS A C 1
ATOM 1670 O O . LYS A 1 199 ? 6.178 -14.766 5.055 1.00 85.69 199 LYS A O 1
ATOM 1675 N N . LYS A 1 200 ? 8.384 -15.010 4.736 1.00 76.19 200 LYS A N 1
ATOM 1676 C CA . LYS A 1 200 ? 8.297 -15.791 3.489 1.00 76.19 200 LYS A CA 1
ATOM 1677 C C . LYS A 1 200 ? 7.632 -17.167 3.627 1.00 76.19 200 LYS A C 1
ATOM 1679 O O . LYS A 1 200 ? 7.369 -17.815 2.624 1.00 76.19 200 LYS A O 1
ATOM 1684 N N . SER A 1 201 ? 7.466 -17.672 4.855 1.00 68.94 201 SER A N 1
ATOM 1685 C CA . SER A 1 201 ? 6.775 -18.946 5.103 1.00 68.94 201 SER A CA 1
ATOM 1686 C C . SER A 1 201 ? 5.300 -18.872 4.713 1.00 68.94 201 SER A C 1
ATOM 1688 O O . SER A 1 201 ? 4.650 -19.905 4.592 1.00 68.94 201 SER A O 1
ATOM 1690 N N . HIS A 1 202 ? 4.781 -17.658 4.533 1.00 68.56 202 HIS A N 1
ATOM 1691 C CA . HIS A 1 202 ? 3.447 -17.406 4.026 1.00 68.56 202 HIS A CA 1
ATOM 1692 C C . HIS A 1 202 ? 3.420 -17.425 2.498 1.00 68.56 202 HIS A C 1
ATOM 1694 O O . HIS A 1 202 ? 4.440 -17.288 1.821 1.00 68.56 202 HIS A O 1
ATOM 1700 N N . THR A 1 203 ? 2.223 -17.592 1.948 1.00 86.25 203 THR A N 1
ATOM 1701 C CA . THR A 1 203 ? 2.015 -17.398 0.513 1.00 86.25 203 THR A CA 1
ATOM 1702 C C . THR A 1 203 ? 2.182 -15.912 0.197 1.00 86.25 203 THR A C 1
ATOM 1704 O O . THR A 1 203 ? 1.882 -15.066 1.039 1.00 86.25 203 THR A O 1
ATOM 1707 N N . ALA A 1 204 ? 2.668 -15.586 -1.002 1.00 92.31 204 ALA A N 1
ATOM 1708 C CA . ALA A 1 204 ? 2.693 -14.198 -1.449 1.00 92.31 204 ALA A CA 1
ATOM 1709 C C . ALA A 1 204 ? 1.281 -13.596 -1.358 1.00 92.31 204 ALA A C 1
ATOM 1711 O O . ALA A 1 204 ? 0.298 -14.256 -1.718 1.00 92.31 204 ALA A O 1
ATOM 1712 N N . LEU A 1 205 ? 1.202 -12.355 -0.885 1.00 96.38 205 LEU A N 1
ATOM 1713 C CA . LEU A 1 205 ? -0.034 -11.595 -0.817 1.00 96.38 205 LEU A CA 1
ATOM 1714 C C . LEU A 1 205 ? -0.628 -11.454 -2.216 1.00 96.38 205 LEU A C 1
ATOM 1716 O O . LEU A 1 205 ? 0.084 -11.228 -3.197 1.00 96.38 205 LEU A O 1
ATOM 1720 N N . LYS A 1 206 ? -1.949 -11.576 -2.297 1.00 97.25 206 LYS A N 1
ATOM 1721 C CA . LYS A 1 206 ? -2.703 -11.388 -3.535 1.00 97.25 206 LYS A CA 1
ATOM 1722 C C . LYS A 1 206 ? -3.612 -10.185 -3.413 1.00 97.25 206 LYS A C 1
ATOM 1724 O O . LYS A 1 206 ? -4.201 -9.949 -2.363 1.00 97.25 206 LYS A O 1
ATOM 1729 N N . TRP A 1 207 ? -3.757 -9.446 -4.503 1.00 97.81 207 TRP A N 1
ATOM 1730 C CA . TRP A 1 207 ? -4.776 -8.413 -4.553 1.00 97.81 207 TRP A CA 1
ATOM 1731 C C . TRP A 1 207 ? -6.161 -9.060 -4.620 1.00 97.81 207 TRP A C 1
ATOM 1733 O O . TRP A 1 207 ? -6.375 -9.989 -5.401 1.00 97.81 207 TRP A O 1
ATOM 1743 N N . SER A 1 208 ? -7.081 -8.565 -3.805 1.00 97.12 208 SER A N 1
ATOM 1744 C CA . SER A 1 208 ? -8.489 -8.925 -3.803 1.00 97.12 208 SER A CA 1
ATOM 1745 C C . SER A 1 208 ? -9.294 -7.790 -4.420 1.00 97.12 208 SER A C 1
ATOM 1747 O O . SER A 1 208 ? -9.159 -6.635 -4.022 1.00 97.12 208 SER A O 1
ATOM 1749 N N . GLU A 1 209 ? -10.162 -8.123 -5.373 1.00 95.31 209 GLU A N 1
ATOM 1750 C CA . GLU A 1 209 ? -11.148 -7.169 -5.898 1.00 95.31 209 GLU A CA 1
ATOM 1751 C C . GLU A 1 209 ? -12.329 -6.973 -4.923 1.00 95.31 209 GLU A C 1
ATOM 1753 O O . GLU A 1 209 ? -13.168 -6.102 -5.132 1.00 95.31 209 GLU A O 1
ATOM 1758 N N . GLN A 1 210 ? -12.382 -7.741 -3.825 1.00 95.25 210 GLN A N 1
ATOM 1759 C CA . GLN A 1 210 ? -13.304 -7.501 -2.717 1.00 95.25 210 GLN A CA 1
ATOM 1760 C C . GLN A 1 210 ? -12.813 -6.294 -1.904 1.00 95.25 210 GLN A C 1
ATOM 1762 O O . GLN A 1 210 ? -11.894 -6.424 -1.093 1.00 95.25 210 GLN A O 1
ATOM 1767 N N . GLY A 1 211 ? -13.416 -5.124 -2.104 1.00 96.25 211 GLY A N 1
ATOM 1768 C CA . GLY A 1 211 ? -13.222 -3.968 -1.222 1.00 96.25 211 GLY A CA 1
ATOM 1769 C C . GLY A 1 211 ? -14.310 -3.865 -0.152 1.00 96.25 211 GLY A C 1
ATOM 1770 O O . GLY A 1 211 ? -15.354 -4.494 -0.280 1.00 96.25 211 GLY A O 1
ATOM 1771 N N . TYR A 1 212 ? -14.091 -3.077 0.897 1.00 98.06 212 TYR A N 1
ATOM 1772 C CA . TYR A 1 212 ? -15.088 -2.861 1.955 1.00 98.06 212 TYR A CA 1
ATOM 1773 C C . TYR A 1 212 ? -15.301 -1.377 2.217 1.00 98.06 212 TYR A C 1
ATOM 1775 O O . TYR A 1 212 ? -14.340 -0.613 2.227 1.00 98.06 212 TYR A O 1
ATOM 1783 N N . HIS A 1 213 ? -16.541 -0.970 2.466 1.00 97.31 213 HIS A N 1
ATOM 1784 C CA . HIS A 1 213 ? -16.834 0.332 3.049 1.00 97.31 213 HIS A CA 1
ATOM 1785 C C . HIS A 1 213 ? -16.530 0.307 4.544 1.00 97.31 213 HIS A C 1
ATOM 1787 O O . HIS A 1 213 ? -16.834 -0.669 5.230 1.00 97.31 213 HIS A O 1
ATOM 1793 N N . ILE A 1 214 ? -15.907 1.372 5.034 1.00 95.69 214 ILE A N 1
ATOM 1794 C CA . ILE A 1 214 ? -15.672 1.573 6.458 1.00 95.69 214 ILE A CA 1
ATOM 1795 C C . ILE A 1 214 ? -16.929 2.196 7.060 1.00 95.69 214 ILE A C 1
ATOM 1797 O O . ILE A 1 214 ? -17.304 3.307 6.686 1.00 95.69 214 ILE A O 1
ATOM 1801 N N . GLU A 1 215 ? -17.537 1.503 8.016 1.00 94.31 215 GLU A N 1
ATOM 1802 C CA . GLU A 1 215 ? -18.625 2.026 8.836 1.00 94.31 215 GLU A CA 1
ATOM 1803 C C . GLU A 1 215 ? -18.152 2.182 10.282 1.00 94.31 215 GLU A C 1
ATOM 1805 O O . GLU A 1 215 ? -17.507 1.297 10.851 1.00 94.31 215 GLU A O 1
ATOM 1810 N N . LEU A 1 216 ? -18.474 3.330 10.874 1.00 92.50 216 LEU A N 1
ATOM 1811 C CA . LEU A 1 216 ? -18.271 3.594 12.292 1.00 92.50 216 LEU A CA 1
ATOM 1812 C C . LEU A 1 216 ? -19.610 3.436 13.003 1.00 92.50 216 LEU A C 1
ATOM 1814 O O . LEU A 1 216 ? -20.633 3.892 12.497 1.00 92.50 216 LEU A O 1
ATOM 1818 N N . ILE A 1 217 ? -19.610 2.767 14.155 1.00 91.25 217 ILE A N 1
ATOM 1819 C CA . ILE A 1 217 ? -20.834 2.465 14.905 1.00 91.25 217 ILE A CA 1
ATOM 1820 C C . ILE A 1 217 ? -20.577 2.678 16.390 1.00 91.25 217 ILE A C 1
ATOM 1822 O O . ILE A 1 217 ? -19.618 2.134 16.939 1.00 91.25 217 ILE A O 1
ATOM 1826 N N . TRP A 1 218 ? -21.449 3.430 17.058 1.00 89.81 218 TRP A N 1
ATOM 1827 C CA . TRP A 1 218 ? -21.419 3.552 18.512 1.00 89.81 218 TRP A CA 1
ATOM 1828 C C . TRP A 1 218 ? -21.817 2.239 19.186 1.00 89.81 218 TRP A C 1
ATOM 1830 O O . TRP A 1 218 ? -22.864 1.659 18.896 1.00 89.81 218 TRP A O 1
ATOM 1840 N N . GLN A 1 219 ? -20.988 1.786 20.122 1.00 89.50 219 GLN A N 1
ATOM 1841 C CA . GLN A 1 219 ? -21.263 0.632 20.970 1.00 89.50 219 GLN A CA 1
ATOM 1842 C C . GLN A 1 219 ? -21.231 1.041 22.441 1.00 89.50 219 GLN A C 1
ATOM 1844 O O . GLN A 1 219 ? -20.326 1.747 22.885 1.00 89.50 219 GLN A O 1
ATOM 1849 N N . GLN A 1 220 ? -22.218 0.573 23.207 1.00 87.38 220 GLN A N 1
ATOM 1850 C CA . GLN A 1 220 ? -22.253 0.763 24.656 1.00 87.38 220 GLN A CA 1
ATOM 1851 C C . GLN A 1 220 ? -21.351 -0.256 25.350 1.00 87.38 220 GLN A C 1
ATOM 1853 O O . GLN A 1 220 ? -21.403 -1.454 25.063 1.00 87.38 220 GLN A O 1
ATOM 1858 N N . GLY A 1 221 ? -20.567 0.215 26.315 1.00 79.31 221 GLY A N 1
ATOM 1859 C CA . GLY A 1 221 ? -19.800 -0.642 27.207 1.00 79.31 221 GLY A CA 1
ATOM 1860 C C . GLY A 1 221 ? -20.697 -1.463 28.139 1.00 79.31 221 GLY A C 1
ATOM 1861 O O . GLY A 1 221 ? -21.893 -1.205 28.295 1.00 79.31 221 GLY A O 1
ATOM 1862 N N . ILE A 1 222 ? -20.094 -2.443 28.815 1.00 74.31 222 ILE A N 1
ATOM 1863 C CA . ILE A 1 222 ? -20.783 -3.486 29.605 1.00 74.31 222 ILE A CA 1
ATOM 1864 C C . ILE A 1 222 ? -21.763 -2.902 30.643 1.00 74.31 222 ILE A C 1
ATOM 1866 O O . ILE A 1 222 ? -22.827 -3.471 30.885 1.00 74.31 222 ILE A O 1
ATOM 1870 N N . ASN A 1 223 ? -21.444 -1.738 31.215 1.00 76.50 223 ASN A N 1
ATOM 1871 C CA . ASN A 1 223 ? -22.249 -1.092 32.257 1.00 76.50 223 ASN A CA 1
ATOM 1872 C C . ASN A 1 223 ? -23.190 0.008 31.729 1.00 76.50 223 ASN A C 1
ATOM 1874 O O . ASN A 1 223 ? -23.819 0.689 32.537 1.00 76.50 223 ASN A O 1
ATOM 1878 N N . LYS A 1 224 ? -23.277 0.220 30.406 1.00 76.00 224 LYS A N 1
ATOM 1879 C CA . LYS A 1 224 ? -24.065 1.288 29.747 1.00 76.00 224 LYS A CA 1
ATOM 1880 C C . LYS A 1 224 ? -23.751 2.722 30.206 1.00 76.00 224 LYS A C 1
ATOM 1882 O O . LYS A 1 224 ? -24.555 3.626 30.013 1.00 76.00 224 LYS A O 1
ATOM 1887 N N . GLN A 1 225 ? -22.599 2.927 30.840 1.00 82.81 225 GLN A N 1
ATOM 1888 C CA . GLN A 1 225 ? -22.101 4.241 31.280 1.00 82.81 225 GLN A CA 1
ATOM 1889 C C . GLN A 1 225 ? -20.940 4.743 30.418 1.00 82.81 225 GLN A C 1
ATOM 1891 O O . GLN A 1 225 ? -20.401 5.826 30.654 1.00 82.81 225 GLN A O 1
ATOM 1896 N N . THR A 1 226 ? -20.526 3.924 29.458 1.00 86.94 226 THR A N 1
ATOM 1897 C CA . THR A 1 226 ? -19.442 4.212 28.537 1.00 86.94 226 THR A CA 1
ATOM 1898 C C . THR A 1 226 ? -19.866 3.858 27.126 1.00 86.94 226 THR A C 1
ATOM 1900 O O . THR A 1 226 ? -20.683 2.955 26.927 1.00 86.94 226 THR A O 1
ATOM 1903 N N . GLU A 1 227 ? -19.302 4.562 26.157 1.00 88.81 227 GLU A N 1
ATOM 1904 C CA . GLU A 1 227 ? -19.525 4.342 24.734 1.00 88.81 227 GLU A CA 1
ATOM 1905 C C . GLU A 1 227 ? -18.192 4.406 23.989 1.00 88.81 227 GLU A C 1
ATOM 1907 O O . GLU A 1 227 ? -17.265 5.100 24.406 1.00 88.81 227 GLU A O 1
ATOM 1912 N N . HIS A 1 228 ? -18.074 3.683 22.884 1.00 89.06 228 HIS A N 1
ATOM 1913 C CA . HIS A 1 228 ? -16.930 3.799 21.987 1.00 89.06 228 HIS A CA 1
ATOM 1914 C C . HIS A 1 228 ? -17.362 3.623 20.535 1.00 89.06 228 HIS A C 1
ATOM 1916 O O . HIS A 1 228 ? -18.374 2.981 20.248 1.00 89.06 228 HIS A O 1
ATOM 1922 N N . LEU A 1 229 ? -16.564 4.158 19.613 1.00 90.44 229 LEU A N 1
ATOM 1923 C CA . LEU A 1 229 ? -16.727 3.897 18.188 1.00 90.44 229 LEU A CA 1
ATOM 1924 C C . LEU A 1 229 ? -16.079 2.562 17.832 1.00 90.44 229 LEU A C 1
ATOM 1926 O O . LEU A 1 229 ? -14.890 2.341 18.072 1.00 90.44 229 LEU A O 1
ATOM 1930 N N . ASN A 1 230 ? -16.871 1.669 17.253 1.00 92.25 230 ASN A N 1
ATOM 1931 C CA . ASN A 1 230 ? -16.396 0.444 16.641 1.00 92.25 230 ASN A CA 1
ATOM 1932 C C . ASN A 1 230 ? -16.263 0.616 15.127 1.00 92.25 230 ASN A C 1
ATOM 1934 O O . ASN A 1 230 ? -17.032 1.357 14.517 1.00 92.25 230 ASN A O 1
ATOM 1938 N N . ILE A 1 231 ? -15.295 -0.082 14.531 1.00 94.31 231 ILE A N 1
ATOM 1939 C CA . ILE A 1 231 ? -15.079 -0.086 13.084 1.00 94.31 231 ILE A CA 1
ATOM 1940 C C . ILE A 1 231 ? -15.577 -1.411 12.517 1.00 94.31 231 ILE A C 1
ATOM 1942 O O . ILE A 1 231 ? -15.047 -2.474 12.855 1.00 94.31 231 ILE A O 1
ATOM 1946 N N . GLU A 1 232 ? -16.532 -1.330 11.597 1.00 95.62 232 GLU A N 1
ATOM 1947 C CA . GLU A 1 232 ? -16.969 -2.456 10.780 1.00 95.62 232 GLU A CA 1
ATOM 1948 C C . GLU A 1 232 ? -16.562 -2.257 9.318 1.00 95.62 232 GLU A C 1
ATOM 1950 O O . GLU A 1 232 ? -16.615 -1.153 8.772 1.00 95.62 232 GLU A O 1
ATOM 1955 N N . LEU A 1 233 ? -16.153 -3.349 8.675 1.00 97.12 233 LEU A N 1
ATOM 1956 C CA . LEU A 1 233 ? -15.927 -3.407 7.236 1.00 97.12 233 LEU A CA 1
ATOM 1957 C C . LEU A 1 233 ? -17.133 -4.062 6.566 1.00 97.12 233 LEU A C 1
ATOM 1959 O O . LEU A 1 233 ? -17.463 -5.210 6.873 1.00 97.12 233 LEU A O 1
ATOM 1963 N N . VAL A 1 234 ? -17.780 -3.344 5.648 1.00 97.25 234 VAL A N 1
ATOM 1964 C CA . VAL A 1 234 ? -19.060 -3.751 5.056 1.00 97.25 234 VAL A CA 1
ATOM 1965 C C . VAL A 1 234 ? -18.959 -3.892 3.540 1.00 97.25 234 VAL A C 1
ATOM 1967 O O . VAL A 1 234 ? -18.444 -3.017 2.844 1.00 97.25 234 VAL A O 1
ATOM 1970 N N . ASN A 1 235 ? -19.450 -5.011 3.009 1.00 96.19 235 ASN A N 1
ATOM 1971 C CA . ASN A 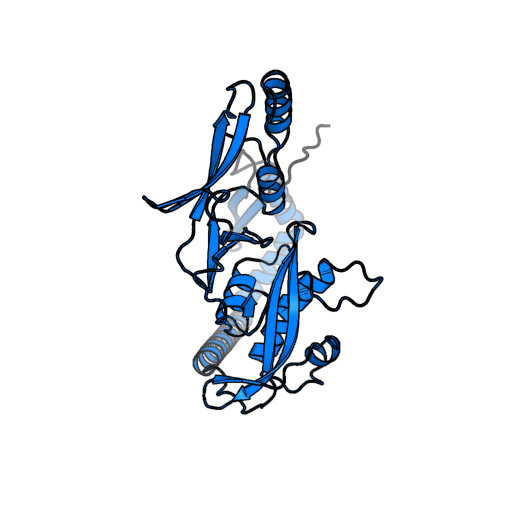1 235 ? -19.658 -5.217 1.577 1.00 96.19 235 ASN A CA 1
ATOM 1972 C C . ASN A 1 235 ? -20.916 -6.073 1.369 1.00 96.19 235 ASN A C 1
ATOM 1974 O O . ASN A 1 235 ? -20.897 -7.285 1.597 1.00 96.19 235 ASN A O 1
ATOM 1978 N N . GLY A 1 236 ? -22.011 -5.431 0.950 1.00 92.81 236 GLY A N 1
ATOM 1979 C CA . GLY A 1 236 ? -23.314 -6.083 0.830 1.00 92.81 236 GLY A CA 1
ATOM 1980 C C . GLY A 1 236 ? -23.775 -6.635 2.180 1.00 92.81 236 GLY A C 1
ATOM 1981 O O . GLY A 1 236 ? -23.815 -5.904 3.166 1.00 92.81 236 GLY A O 1
ATOM 1982 N N . ASP A 1 237 ? -24.067 -7.934 2.227 1.00 93.06 237 ASP A N 1
ATOM 1983 C CA . ASP A 1 237 ? -24.484 -8.628 3.453 1.00 93.06 237 ASP A CA 1
ATOM 1984 C C . ASP A 1 237 ? -23.307 -9.007 4.372 1.00 93.06 237 ASP A C 1
ATOM 1986 O O . ASP A 1 237 ? -23.509 -9.463 5.499 1.00 93.06 237 ASP A O 1
ATOM 1990 N N . ILE A 1 238 ? -22.063 -8.845 3.907 1.00 94.19 238 ILE A N 1
ATOM 1991 C CA . ILE A 1 238 ? -20.868 -9.152 4.696 1.00 94.19 238 ILE A CA 1
ATOM 1992 C C . ILE A 1 238 ? -20.559 -7.957 5.593 1.00 94.19 238 ILE A C 1
ATOM 1994 O O . ILE A 1 238 ? -20.283 -6.864 5.097 1.00 94.19 238 ILE A O 1
ATOM 1998 N N . ARG A 1 239 ? -20.545 -8.189 6.908 1.00 95.62 239 ARG A N 1
ATOM 1999 C CA . ARG A 1 239 ? -20.107 -7.224 7.924 1.00 95.62 239 ARG A CA 1
ATOM 2000 C C . ARG A 1 239 ? -19.027 -7.856 8.790 1.00 95.62 239 ARG A C 1
ATOM 2002 O O . ARG A 1 239 ? -19.242 -8.920 9.369 1.00 95.62 239 ARG A O 1
ATOM 2009 N N . LEU A 1 240 ? -17.863 -7.218 8.856 1.00 95.69 240 LEU A N 1
ATOM 2010 C CA . LEU A 1 240 ? -16.708 -7.697 9.610 1.00 95.69 240 LEU A CA 1
ATOM 2011 C C . LEU A 1 240 ? -16.355 -6.682 10.693 1.00 95.69 240 LEU A C 1
ATOM 2013 O O . LEU A 1 240 ? -15.837 -5.607 10.399 1.00 95.69 240 LEU A O 1
ATOM 2017 N N . ASP A 1 241 ? -16.601 -7.045 11.948 1.00 93.62 241 ASP A N 1
ATOM 2018 C CA . ASP A 1 241 ? -16.087 -6.302 13.097 1.00 93.62 241 ASP A CA 1
ATOM 2019 C C . ASP A 1 241 ? -14.572 -6.520 13.225 1.00 93.62 241 ASP A C 1
ATOM 2021 O O . ASP A 1 241 ? -14.115 -7.656 13.389 1.00 93.62 241 ASP A O 1
ATOM 2025 N N . LEU A 1 242 ? -13.782 -5.443 13.170 1.00 92.00 242 LEU A N 1
ATOM 2026 C CA . LEU A 1 242 ? -12.322 -5.542 13.249 1.00 92.00 242 LEU A CA 1
ATOM 2027 C C . LEU A 1 242 ? -11.828 -6.051 14.608 1.00 92.00 242 LEU A C 1
ATOM 2029 O O . LEU A 1 242 ? -10.802 -6.731 14.654 1.00 92.00 242 LEU A O 1
ATOM 2033 N N . LYS A 1 243 ? -12.547 -5.783 15.709 1.00 88.44 243 LYS A N 1
ATOM 2034 C CA . LYS A 1 243 ? -12.158 -6.293 17.037 1.00 88.44 243 LYS A CA 1
ATOM 2035 C C . LYS A 1 243 ? -12.277 -7.815 17.102 1.00 88.44 243 LYS A C 1
ATOM 2037 O O . LYS A 1 243 ? -11.395 -8.479 17.647 1.00 88.44 243 LYS A O 1
ATOM 2042 N N . SER A 1 244 ? -13.330 -8.365 16.503 1.00 91.31 244 SER A N 1
ATOM 2043 C CA . SER A 1 244 ? -13.561 -9.811 16.413 1.00 91.31 244 SER A CA 1
ATOM 2044 C C . SER A 1 244 ? -12.711 -10.509 15.341 1.00 91.31 244 SER A C 1
ATOM 2046 O O . SER A 1 244 ? -12.546 -11.727 15.400 1.00 91.31 244 SER A O 1
ATOM 2048 N N . ASN A 1 245 ? -12.137 -9.765 14.387 1.00 94.31 245 ASN A N 1
ATOM 2049 C CA . ASN A 1 245 ? -11.339 -10.299 13.276 1.00 94.31 245 ASN A CA 1
ATOM 2050 C C . ASN A 1 245 ? -9.898 -9.740 13.275 1.00 94.31 245 ASN A C 1
ATOM 2052 O O . ASN A 1 245 ? -9.503 -9.050 12.336 1.00 94.31 245 ASN A O 1
ATOM 2056 N N . PRO A 1 246 ? -9.051 -10.076 14.269 1.00 91.06 246 PRO A N 1
ATOM 2057 C CA . PRO A 1 246 ? -7.704 -9.502 14.416 1.00 91.06 246 PRO A CA 1
ATOM 2058 C C . PRO A 1 246 ? -6.713 -9.900 13.305 1.00 91.06 246 PRO A C 1
ATOM 2060 O O . PRO A 1 246 ? -5.609 -9.357 13.223 1.00 91.06 246 PRO A O 1
ATOM 2063 N N . HIS A 1 247 ? -7.076 -10.870 12.460 1.00 93.06 247 HIS A N 1
ATOM 2064 C CA . HIS A 1 247 ? -6.318 -11.216 11.254 1.00 93.06 247 HIS A CA 1
ATOM 2065 C C . HIS A 1 247 ? -6.522 -10.213 10.113 1.00 93.06 247 HIS A C 1
ATOM 2067 O O . HIS A 1 247 ? -5.766 -10.256 9.141 1.00 93.06 247 HIS A O 1
ATOM 2073 N N . ILE A 1 248 ? -7.522 -9.336 10.225 1.00 94.88 248 ILE A N 1
ATOM 2074 C CA . ILE A 1 248 ? -7.760 -8.238 9.302 1.00 94.88 248 ILE A CA 1
ATOM 2075 C C . ILE A 1 248 ? -7.156 -6.980 9.904 1.00 94.88 248 ILE A C 1
ATOM 2077 O O . ILE A 1 248 ? -7.495 -6.578 11.016 1.00 94.88 248 ILE A O 1
ATOM 2081 N N . GLN A 1 249 ? -6.251 -6.347 9.168 1.00 93.69 249 GLN A N 1
ATOM 2082 C CA . GLN A 1 249 ? -5.632 -5.098 9.591 1.00 93.69 249 GLN A CA 1
ATOM 2083 C C . GLN A 1 249 ? -5.827 -4.039 8.520 1.00 93.69 249 GLN A C 1
ATOM 2085 O O . GLN A 1 249 ? -5.652 -4.307 7.334 1.00 93.69 249 GLN A O 1
ATOM 2090 N N . ILE A 1 250 ? -6.159 -2.825 8.949 1.00 94.50 250 ILE A N 1
ATOM 2091 C CA . ILE A 1 250 ? -6.073 -1.636 8.099 1.00 94.50 250 ILE A CA 1
ATOM 2092 C C . ILE A 1 250 ? -4.593 -1.420 7.784 1.00 94.50 250 ILE A C 1
ATOM 2094 O O . ILE A 1 250 ? -3.749 -1.720 8.616 1.00 94.50 250 ILE A O 1
ATOM 2098 N N . LEU A 1 251 ? -4.269 -0.941 6.591 1.00 95.12 251 LEU A N 1
ATOM 2099 C CA . LEU A 1 251 ? -2.924 -0.607 6.149 1.00 95.12 251 LEU A CA 1
ATOM 2100 C C . LEU A 1 251 ? -2.825 0.897 5.912 1.00 95.12 251 LEU A C 1
ATOM 2102 O O . LEU A 1 251 ? -3.746 1.511 5.371 1.00 95.12 251 LEU A O 1
ATOM 2106 N N . ALA A 1 252 ? -1.686 1.484 6.272 1.00 93.31 252 ALA A N 1
ATOM 2107 C CA . ALA A 1 252 ? -1.406 2.908 6.115 1.00 93.31 252 ALA A CA 1
ATOM 2108 C C . ALA A 1 252 ? -1.104 3.316 4.655 1.00 93.31 252 ALA A C 1
ATOM 2110 O O . ALA A 1 252 ? -0.114 3.991 4.399 1.00 93.31 252 ALA A O 1
ATOM 2111 N N . SER A 1 253 ? -1.933 2.902 3.693 1.00 93.88 253 SER A N 1
ATOM 2112 C CA . SER A 1 253 ? -1.929 3.373 2.298 1.00 93.88 253 SER A CA 1
ATOM 2113 C C . SER A 1 253 ? -2.916 4.532 2.089 1.00 93.88 253 SER A C 1
ATOM 2115 O O . SER A 1 253 ? -3.696 4.854 2.987 1.00 93.88 253 SER A O 1
ATOM 2117 N N . GLN A 1 254 ? -2.912 5.138 0.895 1.00 92.00 254 GLN A N 1
ATOM 2118 C CA . GLN A 1 254 ? -3.836 6.212 0.519 1.00 92.00 254 GLN A CA 1
ATOM 2119 C C . GLN A 1 254 ? -4.552 5.937 -0.829 1.00 92.00 254 GLN A C 1
ATOM 2121 O O . GLN A 1 254 ? -3.898 5.945 -1.878 1.00 92.00 254 GLN A O 1
ATOM 2126 N N . PRO A 1 255 ? -5.894 5.767 -0.845 1.00 94.25 255 PRO A N 1
ATOM 2127 C CA . PRO A 1 255 ? -6.764 5.489 0.309 1.00 94.25 255 PRO A CA 1
ATOM 2128 C C . PRO A 1 255 ? -6.331 4.242 1.110 1.00 94.25 255 PRO A C 1
ATOM 2130 O O . PRO A 1 255 ? -5.514 3.448 0.619 1.00 94.25 255 PRO A O 1
ATOM 2133 N N . PRO A 1 256 ? -6.857 4.050 2.335 1.00 95.19 256 PRO A N 1
ATOM 2134 C CA . PRO A 1 256 ? -6.535 2.880 3.142 1.00 95.19 256 PRO A CA 1
ATOM 2135 C C . PRO A 1 256 ? -6.882 1.571 2.427 1.00 95.19 256 PRO A C 1
ATOM 2137 O O . PRO A 1 256 ? -7.856 1.469 1.683 1.00 95.19 256 PRO A O 1
ATOM 2140 N N . CYS A 1 257 ? -6.072 0.553 2.672 1.00 97.31 257 CYS A N 1
ATOM 2141 C CA . CYS A 1 257 ? -6.322 -0.824 2.261 1.00 97.31 257 CYS A CA 1
ATOM 2142 C C . CYS A 1 257 ? -6.464 -1.692 3.511 1.00 97.31 257 CYS A C 1
ATOM 2144 O O . CYS A 1 257 ? -6.091 -1.267 4.601 1.00 97.31 257 CYS A O 1
ATOM 2146 N N . TYR A 1 258 ? -6.971 -2.909 3.365 1.00 96.81 258 TYR A N 1
ATOM 2147 C CA . TYR A 1 258 ? -6.886 -3.935 4.398 1.00 96.81 258 TYR A CA 1
ATOM 2148 C C . TYR A 1 258 ? -5.929 -5.042 3.960 1.00 96.81 258 TYR A C 1
ATOM 2150 O O . TYR A 1 258 ? -5.772 -5.293 2.765 1.00 96.81 258 TYR A O 1
ATOM 2158 N N . VAL A 1 259 ? -5.328 -5.735 4.921 1.00 96.56 259 VAL A N 1
ATOM 2159 C CA . VAL A 1 259 ? -4.751 -7.069 4.733 1.00 96.56 259 VAL A CA 1
ATOM 2160 C C . VAL A 1 259 ? -5.592 -8.068 5.508 1.00 96.56 259 VAL A C 1
ATOM 2162 O O . VAL A 1 259 ? -5.882 -7.846 6.677 1.00 96.56 259 VAL A O 1
ATOM 2165 N N . ASP A 1 260 ? -5.974 -9.163 4.863 1.00 96.12 260 ASP A N 1
ATOM 2166 C CA . ASP A 1 260 ? -6.474 -10.362 5.524 1.00 96.12 260 ASP A CA 1
ATOM 2167 C C . ASP A 1 260 ? -5.345 -11.394 5.547 1.00 96.12 260 ASP A C 1
ATOM 2169 O O . ASP A 1 260 ? -4.987 -11.998 4.530 1.00 96.12 260 ASP A O 1
ATOM 2173 N N . ILE A 1 261 ? -4.765 -11.573 6.730 1.00 94.31 261 ILE A N 1
ATOM 2174 C CA . ILE A 1 261 ? -3.604 -12.435 6.949 1.00 94.31 261 ILE A CA 1
ATOM 2175 C C . ILE A 1 261 ? -3.983 -13.917 6.804 1.00 94.31 261 ILE A C 1
ATOM 2177 O O . ILE A 1 261 ? -3.161 -14.715 6.356 1.00 94.31 261 ILE A O 1
ATOM 2181 N N . GLN A 1 262 ? -5.221 -14.300 7.134 1.00 93.38 262 GLN A N 1
ATOM 2182 C CA . GLN A 1 262 ? -5.676 -15.685 6.978 1.00 93.38 262 GLN A CA 1
ATOM 2183 C C . GLN A 1 262 ? -5.831 -16.045 5.501 1.00 93.38 262 GLN A C 1
ATOM 2185 O O . GLN A 1 262 ? -5.383 -17.111 5.074 1.00 93.38 262 GLN A O 1
ATOM 2190 N N . GLN A 1 263 ? -6.405 -15.138 4.710 1.00 94.25 263 GLN A N 1
ATOM 2191 C CA . GLN A 1 263 ? -6.608 -15.351 3.274 1.00 94.25 263 GLN A CA 1
ATOM 2192 C C . GLN A 1 263 ? -5.373 -14.998 2.427 1.00 94.25 263 GLN A C 1
ATOM 2194 O O . GLN A 1 263 ? -5.309 -15.353 1.250 1.00 94.25 263 GLN A O 1
ATOM 2199 N N . ASN A 1 264 ? -4.355 -14.361 3.019 1.00 94.62 264 ASN A N 1
ATOM 2200 C CA . ASN A 1 264 ? -3.193 -13.793 2.325 1.00 94.62 264 ASN A CA 1
ATOM 2201 C C . ASN A 1 264 ? -3.606 -12.823 1.208 1.00 94.62 264 ASN A C 1
ATOM 2203 O O . ASN A 1 264 ? -3.051 -12.840 0.104 1.00 94.62 264 ASN A O 1
ATOM 2207 N N . THR A 1 265 ? -4.595 -11.979 1.489 1.00 96.81 265 THR A N 1
ATOM 2208 C CA . THR A 1 265 ? -5.127 -11.018 0.521 1.00 96.81 265 THR A CA 1
ATOM 2209 C C . THR A 1 265 ? -5.015 -9.590 1.014 1.00 96.81 265 THR A C 1
ATOM 2211 O O . THR A 1 265 ? -5.098 -9.329 2.208 1.00 96.81 265 THR A O 1
ATOM 2214 N N . VAL A 1 266 ? -4.871 -8.659 0.079 1.00 98.25 266 VAL A N 1
ATOM 2215 C CA . VAL A 1 266 ? -4.952 -7.217 0.315 1.00 98.25 266 VAL A CA 1
ATOM 2216 C C . VAL A 1 266 ? -6.055 -6.659 -0.565 1.00 98.25 266 VAL A C 1
ATOM 2218 O O . VAL A 1 266 ? -6.119 -7.012 -1.740 1.00 98.25 266 VAL A O 1
ATOM 2221 N N . GLY A 1 267 ? -6.903 -5.793 -0.028 1.00 97.88 267 GLY A N 1
ATOM 2222 C CA . GLY A 1 267 ? -7.949 -5.136 -0.807 1.00 97.88 267 GLY A CA 1
ATOM 2223 C C . GLY A 1 267 ? -8.171 -3.697 -0.370 1.00 97.88 267 GLY A C 1
ATOM 2224 O O . GLY A 1 267 ? -7.625 -3.236 0.632 1.00 97.88 267 GLY A O 1
ATOM 2225 N N . GLN A 1 268 ? -8.964 -2.972 -1.148 1.00 97.56 268 GLN A N 1
ATOM 2226 C CA . GLN A 1 268 ? -9.241 -1.561 -0.908 1.00 97.56 268 GLN A CA 1
ATOM 2227 C C . GLN A 1 268 ? -10.265 -1.364 0.218 1.00 97.56 268 GLN A C 1
ATOM 2229 O O . GLN A 1 268 ? -11.217 -2.136 0.349 1.00 97.56 268 GLN A O 1
ATOM 2234 N N . LEU A 1 269 ? -10.096 -0.293 0.994 1.00 97.25 269 LEU A N 1
ATOM 2235 C CA . LEU A 1 269 ? -11.140 0.246 1.857 1.00 97.25 269 LEU A CA 1
ATOM 2236 C C . LEU A 1 269 ? -11.720 1.525 1.242 1.00 97.25 269 LEU A C 1
ATOM 2238 O O . LEU A 1 269 ? -10.993 2.368 0.712 1.00 97.25 269 LEU A O 1
ATOM 2242 N N . TYR A 1 270 ? -13.039 1.660 1.313 1.00 95.31 270 TYR A N 1
ATOM 2243 C CA . TYR A 1 270 ? -13.798 2.807 0.833 1.00 95.31 270 TYR A CA 1
ATOM 2244 C C . TYR A 1 270 ? -14.318 3.620 2.017 1.00 95.31 270 TYR A C 1
ATOM 2246 O O . TYR A 1 270 ? -14.817 3.069 2.996 1.00 95.31 270 TYR A O 1
ATOM 2254 N N . GLY A 1 271 ? -14.228 4.941 1.913 1.00 89.44 271 GLY A N 1
ATOM 2255 C CA . GLY A 1 271 ? -14.662 5.872 2.948 1.00 89.44 271 GLY A CA 1
ATOM 2256 C C . GLY A 1 271 ? -13.826 7.146 2.927 1.00 89.44 271 GLY A C 1
ATOM 2257 O O . GLY A 1 271 ? -12.840 7.243 2.197 1.00 89.44 271 GLY A O 1
ATOM 2258 N N . GLU A 1 272 ? -14.224 8.119 3.740 1.00 86.06 272 GLU A N 1
ATOM 2259 C CA . GLU A 1 272 ? -13.549 9.422 3.846 1.00 86.06 272 GLU A CA 1
ATOM 2260 C C . GLU A 1 272 ? -12.416 9.417 4.890 1.00 86.06 272 GLU A C 1
ATOM 2262 O O . GLU A 1 272 ? -11.704 10.404 5.057 1.00 86.06 272 GLU A O 1
ATOM 2267 N N . TYR A 1 273 ? -12.222 8.299 5.594 1.00 88.56 273 TYR A N 1
ATOM 2268 C CA . TYR A 1 273 ? -11.294 8.208 6.716 1.00 88.56 273 TYR A CA 1
ATOM 2269 C C . TYR A 1 273 ? -9.873 7.849 6.277 1.00 88.56 273 TYR A C 1
ATOM 2271 O O . TYR A 1 273 ? -9.649 6.954 5.460 1.00 88.56 273 TYR A O 1
ATOM 2279 N N . THR A 1 274 ? -8.885 8.501 6.888 1.00 89.19 274 THR A N 1
ATOM 2280 C CA . THR A 1 274 ? -7.470 8.138 6.730 1.00 89.19 274 THR A CA 1
ATOM 2281 C C . THR A 1 274 ? -7.102 6.969 7.642 1.00 89.19 274 THR A C 1
ATOM 2283 O O . THR A 1 274 ? -7.676 6.796 8.718 1.00 89.19 274 THR A O 1
ATOM 2286 N N . ALA A 1 275 ? -6.079 6.193 7.275 1.00 89.44 275 ALA A N 1
ATOM 2287 C CA . ALA A 1 275 ? -5.612 5.085 8.109 1.00 89.44 275 ALA A CA 1
ATOM 2288 C C . ALA A 1 275 ? -5.188 5.550 9.515 1.00 89.44 275 ALA A C 1
ATOM 2290 O O . ALA A 1 275 ? -5.473 4.876 10.500 1.00 89.44 275 ALA A O 1
ATOM 2291 N N . ASN A 1 276 ? -4.560 6.728 9.630 1.00 86.75 276 ASN A N 1
ATOM 2292 C CA . ASN A 1 276 ? -4.148 7.269 10.927 1.00 86.75 276 ASN A CA 1
ATOM 2293 C C . ASN A 1 276 ? -5.347 7.556 11.841 1.00 86.75 276 ASN A C 1
ATOM 2295 O O . ASN A 1 276 ? -5.325 7.181 13.015 1.00 86.75 276 ASN A O 1
ATOM 2299 N N . LEU A 1 277 ? -6.401 8.170 11.296 1.00 88.31 277 LEU A N 1
ATOM 2300 C CA . LEU A 1 277 ? -7.639 8.414 12.030 1.00 88.31 277 LEU A CA 1
ATOM 2301 C C . LEU A 1 277 ? -8.284 7.096 12.484 1.00 88.31 277 LEU A C 1
ATOM 2303 O O . LEU A 1 277 ? -8.639 6.951 13.651 1.00 88.31 277 LEU A O 1
ATOM 2307 N N . LEU A 1 278 ? -8.340 6.099 11.599 1.00 90.31 278 LEU A N 1
ATOM 2308 C CA . LEU A 1 278 ? -8.869 4.777 11.935 1.00 90.31 278 LEU A CA 1
ATOM 2309 C C . LEU A 1 278 ? -8.055 4.089 13.039 1.00 90.31 278 LEU A C 1
ATOM 2311 O O . LEU A 1 278 ? -8.642 3.495 13.938 1.00 90.31 278 LEU A O 1
ATOM 2315 N N . TYR A 1 279 ? -6.722 4.223 13.060 1.00 88.44 279 TYR A N 1
ATOM 2316 C CA . TYR A 1 279 ? -5.921 3.721 14.185 1.00 88.44 279 TYR A CA 1
ATOM 2317 C C . TYR A 1 279 ? -6.225 4.430 15.501 1.00 88.44 279 TYR A C 1
ATOM 2319 O O . TYR A 1 279 ? -6.131 3.799 16.550 1.00 88.44 279 TYR A O 1
ATOM 2327 N N . HIS A 1 280 ? -6.558 5.723 15.478 1.00 87.12 280 HIS A N 1
ATOM 2328 C CA . HIS A 1 280 ? -6.998 6.411 16.691 1.00 87.12 280 HIS A CA 1
ATOM 2329 C C . HIS A 1 280 ? -8.320 5.838 17.205 1.00 87.12 280 HIS A C 1
ATOM 2331 O O . HIS A 1 280 ? -8.423 5.585 18.402 1.00 87.12 280 HIS A O 1
ATOM 2337 N N . PHE A 1 281 ? -9.276 5.545 16.320 1.00 88.62 281 PHE A N 1
ATOM 2338 C CA . PHE A 1 281 ? -10.534 4.904 16.711 1.00 88.62 281 PHE A CA 1
ATOM 2339 C C . PHE A 1 281 ? -10.357 3.454 17.176 1.00 88.62 281 PHE A C 1
ATOM 2341 O O . PHE A 1 281 ? -10.952 3.067 18.174 1.00 88.62 281 PHE A O 1
ATOM 2348 N N . LEU A 1 282 ? -9.472 2.668 16.553 1.00 86.88 282 LEU A N 1
ATOM 2349 C CA . LEU A 1 282 ? -9.153 1.311 17.028 1.00 86.88 282 LEU A CA 1
ATOM 2350 C C . LEU A 1 282 ? -8.585 1.288 18.454 1.00 86.88 282 LEU A C 1
ATOM 2352 O O . LEU A 1 282 ? -8.745 0.297 19.160 1.00 86.88 282 LEU A O 1
ATOM 2356 N N . GLN A 1 283 ? -7.903 2.360 18.860 1.00 85.75 283 GLN A N 1
ATOM 2357 C CA . GLN A 1 283 ? -7.329 2.526 20.198 1.00 85.75 283 GLN A CA 1
ATOM 2358 C C . GLN A 1 283 ? -8.216 3.380 21.116 1.00 85.75 283 GLN A C 1
ATOM 2360 O O . GLN A 1 283 ? -7.781 3.753 22.207 1.00 85.75 283 GLN A O 1
ATOM 2365 N N . MET A 1 284 ? -9.432 3.724 20.681 1.00 86.69 284 MET A N 1
ATOM 2366 C CA . MET A 1 284 ? -10.358 4.524 21.472 1.00 86.69 284 MET A CA 1
ATOM 2367 C C . MET A 1 284 ? -10.740 3.746 22.740 1.00 86.69 284 MET A C 1
ATOM 2369 O O . MET A 1 284 ? -11.261 2.632 22.634 1.00 86.69 284 MET A O 1
ATOM 2373 N N . PRO A 1 285 ? -10.486 4.300 23.939 1.00 86.25 285 PRO A N 1
ATOM 2374 C CA . PRO A 1 285 ? -10.979 3.702 25.167 1.00 86.25 285 PRO A CA 1
ATOM 2375 C C . PRO A 1 285 ? -12.497 3.872 25.262 1.00 86.25 285 PRO A C 1
ATOM 2377 O O . PRO A 1 285 ? -13.080 4.751 24.630 1.00 86.25 285 PRO A O 1
ATOM 2380 N N . ASP A 1 286 ? -13.121 3.075 26.123 1.00 88.12 286 ASP A N 1
ATOM 2381 C CA . ASP A 1 286 ? -14.504 3.289 26.539 1.00 88.12 286 ASP A CA 1
ATOM 2382 C C . ASP A 1 286 ? -14.660 4.701 27.130 1.00 88.12 286 ASP A C 1
ATOM 2384 O O . ASP A 1 286 ? -14.114 5.010 28.193 1.00 88.12 286 ASP A O 1
ATOM 2388 N N . LEU A 1 287 ? -15.391 5.567 26.427 1.00 88.62 287 LEU A N 1
ATOM 2389 C CA . LEU A 1 287 ? -15.576 6.965 26.785 1.00 88.62 287 LEU A CA 1
ATOM 2390 C C . LEU A 1 287 ? -16.763 7.096 27.752 1.00 88.62 287 LEU A C 1
ATOM 2392 O O . LEU A 1 287 ? -17.876 6.720 27.391 1.00 88.62 287 LEU A O 1
ATOM 2396 N N . PRO A 1 288 ? -16.579 7.636 28.969 1.00 90.25 288 PRO A N 1
ATOM 2397 C CA . PRO A 1 288 ? -17.685 7.904 29.884 1.00 90.25 288 PRO A CA 1
ATOM 2398 C C . PRO A 1 288 ? -18.721 8.851 29.275 1.00 90.25 288 PRO A C 1
ATOM 2400 O O . PRO A 1 288 ? -18.347 9.856 28.670 1.00 90.25 288 PRO A O 1
ATOM 2403 N N . SER A 1 289 ? -20.013 8.611 29.524 1.00 86.12 289 SER A N 1
ATOM 2404 C CA . SER A 1 289 ? -21.095 9.416 28.929 1.00 86.12 289 SER A CA 1
ATOM 2405 C C . SER A 1 289 ? -20.988 10.922 29.212 1.00 86.12 289 SER A C 1
ATOM 2407 O O . SER A 1 289 ? -21.440 11.740 28.419 1.00 86.12 289 SER A O 1
ATOM 2409 N N . MET A 1 290 ? -20.348 11.314 30.320 1.00 88.31 290 MET A N 1
ATOM 2410 C CA . MET A 1 290 ? -20.101 12.723 30.661 1.00 88.31 290 MET A CA 1
ATOM 2411 C C . MET A 1 290 ? -19.115 13.440 29.722 1.00 88.31 290 MET A C 1
ATOM 2413 O O . MET A 1 290 ? -19.120 14.667 29.683 1.00 88.31 290 MET A O 1
ATOM 2417 N N . LEU A 1 291 ? -18.276 12.699 28.989 1.00 89.38 291 LEU A N 1
ATOM 2418 C CA . LEU A 1 291 ? -17.303 13.240 28.033 1.00 89.38 291 LEU A CA 1
ATOM 2419 C C . LEU A 1 291 ? -17.820 13.228 26.584 1.00 89.38 291 LEU A C 1
ATOM 2421 O O . LEU A 1 291 ? -17.199 13.848 25.721 1.00 89.38 291 LEU A O 1
ATOM 2425 N N . LEU A 1 292 ? -18.959 12.578 26.304 1.00 85.38 292 LEU A N 1
ATOM 2426 C CA . LEU A 1 292 ? -19.550 12.538 24.958 1.00 85.38 292 LEU A CA 1
ATOM 2427 C C . LEU A 1 292 ? -19.852 13.935 24.391 1.00 85.38 292 LEU A C 1
ATOM 2429 O O . LEU A 1 292 ? -19.436 14.194 23.263 1.00 85.38 292 LEU A O 1
ATOM 2433 N N . PRO A 1 293 ? -20.449 14.886 25.145 1.00 88.06 293 PRO A N 1
ATOM 2434 C CA . PRO A 1 293 ? -20.721 16.220 24.602 1.00 88.06 293 PRO A CA 1
ATOM 2435 C C . PRO A 1 293 ? -19.448 16.986 24.208 1.00 88.06 293 PRO A C 1
ATOM 2437 O O . PRO A 1 293 ? -19.460 17.800 23.285 1.00 88.06 293 PRO A O 1
ATOM 2440 N N . GLU A 1 294 ? -18.336 16.745 24.910 1.00 88.69 294 GLU A N 1
ATOM 2441 C CA . GLU A 1 294 ? -17.039 17.341 24.577 1.00 88.69 294 GLU A CA 1
ATOM 2442 C C . GLU A 1 294 ? -16.459 16.722 23.299 1.00 88.69 294 GLU A C 1
ATOM 2444 O O . GLU A 1 294 ? -16.003 17.452 22.415 1.00 88.69 294 GLU A O 1
ATOM 2449 N N . PHE A 1 295 ? -16.542 15.395 23.167 1.00 87.50 295 PHE A N 1
ATOM 2450 C CA . PHE A 1 295 ? -16.129 14.669 21.967 1.00 87.50 295 PHE A CA 1
ATOM 2451 C C . PHE A 1 295 ? -16.936 15.086 20.727 1.00 87.50 295 PHE A C 1
ATOM 2453 O O . PHE A 1 295 ? -16.355 15.390 19.683 1.00 87.50 295 PHE A O 1
ATOM 2460 N N . GLU A 1 296 ? -18.263 15.184 20.837 1.00 85.19 296 GLU A N 1
ATOM 2461 C CA . GLU A 1 296 ? -19.139 15.667 19.762 1.00 85.19 296 GLU A CA 1
ATOM 2462 C C . GLU A 1 296 ? -18.774 17.094 19.350 1.00 85.19 296 GLU A C 1
ATOM 2464 O O . GLU A 1 296 ? -18.591 17.389 18.168 1.00 85.19 296 GLU A O 1
ATOM 2469 N N . LYS A 1 297 ? -18.591 17.998 20.318 1.00 86.12 297 LYS A N 1
ATOM 2470 C CA . LYS A 1 297 ? -18.201 19.379 20.020 1.00 86.12 297 LYS A CA 1
ATOM 2471 C C . LYS A 1 297 ? -16.863 19.451 19.283 1.00 86.12 297 LYS A C 1
ATOM 2473 O O . LYS A 1 297 ? -16.719 20.285 18.390 1.00 86.12 297 LYS A O 1
ATOM 2478 N N . LEU A 1 298 ? -15.896 18.611 19.655 1.00 86.31 298 LEU A N 1
ATOM 2479 C CA . LEU A 1 298 ? -14.591 18.549 19.001 1.00 86.31 298 LEU A CA 1
ATOM 2480 C C . LEU A 1 298 ? -14.717 18.023 17.567 1.00 86.31 298 LEU A C 1
ATOM 2482 O O . LEU A 1 298 ? -14.178 18.624 16.644 1.00 86.31 298 LEU A O 1
ATOM 2486 N N . THR A 1 299 ? -15.471 16.949 17.353 1.00 83.31 299 THR A N 1
ATOM 2487 C CA . THR A 1 299 ? -15.617 16.318 16.030 1.00 83.31 299 THR A CA 1
ATOM 2488 C C . THR A 1 299 ? -16.353 17.207 15.022 1.00 83.31 299 THR A C 1
ATOM 2490 O O . THR A 1 299 ? -15.986 17.237 13.850 1.00 83.31 299 THR A O 1
ATOM 2493 N N . HIS A 1 300 ? -17.275 18.063 15.473 1.00 81.38 300 HIS A N 1
ATOM 2494 C CA . HIS A 1 300 ? -17.918 19.071 14.617 1.00 81.38 300 HIS A CA 1
ATOM 2495 C C . HIS A 1 300 ? -16.968 20.182 14.128 1.00 81.38 300 HIS A C 1
ATOM 2497 O O . HIS A 1 300 ? -17.298 20.888 13.170 1.00 81.38 300 HIS A O 1
ATOM 2503 N N . GLN A 1 301 ? -15.809 20.369 14.771 1.00 83.50 301 GLN A N 1
ATOM 2504 C CA . GLN A 1 301 ? -14.836 21.408 14.404 1.00 83.50 301 GLN A CA 1
ATOM 2505 C C . GLN A 1 301 ? -13.865 20.976 13.301 1.00 83.50 301 GLN A C 1
ATOM 2507 O O . GLN A 1 301 ? -13.297 21.841 12.633 1.00 83.50 301 GLN A O 1
ATOM 2512 N N . TYR A 1 302 ? -13.676 19.671 13.090 1.00 80.94 302 TYR A N 1
ATOM 2513 C CA . TYR A 1 302 ? -12.682 19.139 12.159 1.00 80.94 302 TYR A CA 1
ATOM 2514 C C . TYR A 1 302 ? -13.362 18.392 11.012 1.00 80.94 302 TYR A C 1
ATOM 2516 O O . TYR A 1 302 ? -14.143 17.472 11.237 1.00 80.94 302 TYR A O 1
ATOM 2524 N N . SER A 1 303 ? -13.038 18.766 9.770 1.00 76.44 303 SER A N 1
ATOM 2525 C CA . SER A 1 303 ? -13.591 18.162 8.546 1.00 76.44 303 SER A CA 1
ATOM 2526 C C . SER A 1 303 ? -13.484 16.640 8.522 1.00 76.44 303 SER A C 1
ATOM 2528 O O . SER A 1 303 ? -14.434 15.971 8.131 1.00 76.44 303 SER A O 1
ATOM 2530 N N . ASP A 1 304 ? -12.358 16.109 8.992 1.00 74.25 304 ASP A N 1
ATOM 2531 C CA . ASP A 1 304 ? -11.983 14.697 8.863 1.00 74.25 304 ASP A CA 1
ATOM 2532 C C . ASP A 1 304 ? -12.835 13.763 9.741 1.00 74.25 304 ASP A C 1
ATOM 2534 O O . ASP A 1 304 ? -12.818 12.547 9.570 1.00 74.25 304 ASP A O 1
ATOM 2538 N N . VAL A 1 305 ? -13.577 14.332 10.696 1.00 77.75 305 VAL A N 1
ATOM 2539 C CA . VAL A 1 305 ? -14.441 13.620 11.653 1.00 77.75 305 VAL A CA 1
ATOM 2540 C C . VAL A 1 305 ? -15.832 14.246 11.756 1.00 77.75 305 VAL A C 1
ATOM 2542 O O . VAL A 1 305 ? -16.603 13.916 12.652 1.00 77.75 305 VAL A O 1
ATOM 2545 N N . LYS A 1 306 ? -16.185 15.142 10.832 1.00 72.31 306 LYS A N 1
ATOM 2546 C CA . LYS A 1 306 ? -17.462 15.861 10.873 1.00 72.31 306 LYS A CA 1
ATOM 2547 C C . LYS A 1 306 ? -18.668 14.949 10.623 1.00 72.31 306 LYS A C 1
ATOM 2549 O O . LYS A 1 306 ? -19.760 15.246 11.091 1.00 72.31 306 LYS A O 1
ATOM 2554 N N . ASN A 1 307 ? -18.455 13.853 9.895 1.00 71.00 307 ASN A N 1
ATOM 2555 C CA . ASN A 1 307 ? -19.483 12.893 9.486 1.00 71.00 307 ASN A CA 1
ATOM 2556 C C . ASN A 1 307 ? -19.459 11.613 10.345 1.00 71.00 307 ASN A C 1
ATOM 2558 O O . ASN A 1 307 ? -19.715 10.523 9.835 1.00 71.00 307 ASN A O 1
ATOM 2562 N N . LEU A 1 308 ? -19.063 11.709 11.619 1.00 81.69 308 LEU A N 1
ATOM 2563 C CA . LEU A 1 308 ? -19.199 10.584 12.547 1.00 81.69 308 LEU A CA 1
ATOM 2564 C C . LEU A 1 308 ? -20.689 10.297 12.833 1.00 81.69 308 LEU A C 1
ATOM 2566 O O . LEU A 1 308 ? -21.489 11.234 12.791 1.00 81.69 308 LEU A O 1
ATOM 2570 N N . PRO A 1 309 ? -21.054 9.020 13.061 1.00 76.81 309 PRO A N 1
ATOM 2571 C CA . PRO A 1 309 ? -22.429 8.588 13.329 1.00 76.81 309 PRO A CA 1
ATOM 2572 C C . PRO A 1 309 ? -23.014 9.156 14.626 1.00 76.81 309 PRO A C 1
ATOM 2574 O O . PRO A 1 309 ? -22.225 9.494 15.544 1.00 76.81 309 PRO A O 1
#

Sequence (309 aa):
QIEGTDYYDTAITYNPQKDRLIDDDCTCPVGYNCKHAAALARLFFQEYRQEFQQRYADSQSPQGIAKRQRGDDQAQRWLNDFKRYLQQTEPEQSVKTNNYLIYLLDQSVSLKKLTVDVQKARRNKNGSIAGESYYTQYENITRKHLTLPEQKRQLFNQIYYYAKINSDERFYQSNLDISSILLEHFKSFIQSGDVYWQKKSHTALKWSEQGYHIELIWQQGINKQTEHLNIELVNGDIRLDLKSNPHIQILASQPPCYVDIQQNTVGQLYGEYTANLLYHFLQMPDLPSMLLPEFEKLTHQYSDVKNLP

InterPro domains:
  IPR007527 Zinc finger, SWIM-type [PF04434] (20-41)
  IPR007527 Zinc finger, SWIM-type [PS50966] (8-45)

Foldseek 3Di:
DDDDPDDKDKDWAADLVVRDTDFIAIPDPVTGPDPVNVVVRVCCVVPPSVVVSVVVVCCPPPVNVVVVVVVVVVVVVVVVVVVVVVVPPDPPPDPPDQWDKFWAWEADLVVLFTKIWIWIWGADPVRDTDDIDTDQPLVCLVVVVDDDPVVRSVLSVLQQVQQVVPDPPPDRDNIRGSFAAEPVSVQVNQCVQRYHHRDPVDGRAHEDQDEWEWAWDWDADPVNQFIAIWIWTDDPVDIDTCVVQVQWDWHRYVQIWIARNVVSYIYHYDDLAGSVRVSCRVVDDGHGPVCVVVVLVVQCVDPRRVPHD

Mean predicted aligned error: 15.16 Å

Radius of gyration: 28.99 Å; Cα contacts (8 Å, |Δi|>4): 449; chains: 1; bounding box: 49×76×81 Å

Solvent-accessible surface area (backbone atoms only — not comparable to full-atom values): 17478 Å² total; per-residue (Å²): 137,88,79,79,91,76,87,60,62,64,45,73,41,71,38,77,90,78,71,38,74,79,51,55,43,29,73,44,100,69,33,54,89,27,72,61,42,53,51,51,51,51,48,36,68,74,74,43,44,67,64,50,48,50,54,50,53,50,46,70,32,77,67,31,44,52,50,47,52,51,48,52,53,49,52,52,50,51,50,52,53,49,52,48,46,63,72,66,58,59,78,75,76,76,73,90,60,61,54,40,73,35,33,30,38,43,64,48,82,89,72,67,40,24,30,34,35,41,26,40,27,28,65,45,97,88,68,52,76,46,78,71,40,82,50,70,68,60,65,36,52,78,72,58,71,48,82,61,58,66,70,62,46,52,52,48,52,59,52,48,52,37,21,58,74,65,46,72,91,84,62,94,63,67,53,36,41,36,44,60,36,44,46,72,61,47,50,53,49,30,63,66,60,41,26,14,65,70,41,79,93,46,66,51,29,34,68,40,91,68,50,26,38,64,44,67,43,84,41,69,40,100,82,70,55,24,36,34,63,41,57,32,40,34,48,89,93,46,73,43,51,44,87,85,35,74,52,45,40,83,33,34,30,38,65,21,25,36,36,34,63,84,78,31,29,32,24,49,44,43,70,88,62,50,37,70,59,52,52,52,43,75,66,53,62,76,38,45,62,88,51,46,68,58,52,53,58,53,30,68,73,37,82,84,44,50,84,63,123

Organism: Acinetobacter haemolyticus (NCBI:txid29430)